Protein AF-A0A4Q6BR16-F1 (afdb_monomer)

Foldseek 3Di:
DDDDDDPPPPPPPPDPDDDDVPVVVPVVDDDDDDDDDDDPPDPPVPPPPPVQWEKEKEFDQEFEDADQWDFLLRGIDIDDDPVVRVVLRRQTLGTADDAPDKDKAFPVSSVVSCCVRPNPHHYDYDYDRIYIYHYDDDPDDPVVVVVVVCVVCVVPDPPDDDDDPDDDDPPPPPPPPVPDDDDD

Sequence (184 aa):
MKVWLLSLLVASSTGVLSAQPVDLLQQLYGKKATPTTPVKESEDDTVKSIVTEPIILTLRDRFEASRERLFLSDVAVCKGSQTICDELLGIDIGTAPKPMRYERLARQRVTQLVEKELPGQMIKFEGPDFCQVSAVSSPVNEEAVMKVVTEEFEDAPAGLRVIIQSIRVPTLQMLRHNNYSYKM

Nearest PDB structures (foldseek):
  3g74-assembly6_F  TM=8.836E-01  e=3.504E-05  Eubacterium ventriosum ATCC 27560
  3g74-assembly5_E  TM=8.868E-01  e=7.200E-05  Eubacterium ventriosum ATCC 27560
  3g74-assembly3_C  TM=8.555E-01  e=2.052E-04  Eubacterium ventriosum ATCC 27560
  3g74-assembly7_G  TM=8.099E-01  e=8.208E-05  Eubacterium ventriosum ATCC 27560
  3g74-assembly8_H  TM=8.257E-01  e=1.479E-04  Eubacterium ventriosum ATCC 27560

Structure (mmCIF, N/CA/C/O backbone):
data_AF-A0A4Q6BR16-F1
#
_entry.id   AF-A0A4Q6BR16-F1
#
loop_
_atom_site.group_PDB
_atom_site.id
_atom_site.type_symbol
_atom_site.label_atom_id
_atom_site.label_alt_id
_atom_site.label_comp_id
_atom_site.label_asym_id
_atom_site.label_entity_id
_atom_site.label_seq_id
_atom_site.pdbx_PDB_ins_code
_atom_site.Cartn_x
_atom_site.Cartn_y
_atom_site.Cartn_z
_atom_site.occupancy
_atom_site.B_iso_or_equiv
_atom_site.auth_seq_id
_atom_site.auth_comp_id
_atom_site.auth_asym_id
_atom_site.auth_atom_id
_atom_site.pdbx_PDB_model_num
ATOM 1 N N . MET A 1 1 ? -40.412 75.568 16.749 1.00 40.75 1 MET A N 1
ATOM 2 C CA . MET A 1 1 ? -41.170 75.110 15.561 1.00 40.75 1 MET A CA 1
ATOM 3 C C . MET A 1 1 ? -40.404 73.967 14.909 1.00 40.75 1 MET A C 1
ATOM 5 O O . MET A 1 1 ? -39.226 74.168 14.656 1.00 40.75 1 MET A O 1
ATOM 9 N N . LYS A 1 2 ? -41.092 72.837 14.648 1.00 41.44 2 LYS A N 1
ATOM 10 C CA . LYS A 1 2 ? -40.635 71.576 14.006 1.00 41.44 2 LYS A CA 1
ATOM 11 C C . LYS A 1 2 ? -39.585 70.803 14.831 1.00 41.44 2 LYS A C 1
ATOM 13 O O . LYS A 1 2 ? -38.449 71.236 14.881 1.00 41.44 2 LYS A O 1
ATOM 18 N N . VAL A 1 3 ? -39.801 69.717 15.580 1.00 45.19 3 VAL A N 1
ATOM 19 C CA . VAL A 1 3 ? -40.755 68.586 15.623 1.00 45.19 3 VAL A CA 1
ATOM 20 C C . VAL A 1 3 ? -41.025 67.923 14.269 1.00 45.19 3 VAL A C 1
ATOM 22 O O . VAL A 1 3 ? -41.472 68.587 13.341 1.00 45.19 3 VAL A O 1
ATOM 25 N N . TRP A 1 4 ? -40.827 66.600 14.253 1.00 44.50 4 TRP A N 1
ATOM 26 C CA . TRP A 1 4 ? -41.132 65.621 13.201 1.00 44.50 4 TRP A CA 1
ATOM 27 C C . TRP A 1 4 ? -40.133 65.534 12.049 1.00 44.50 4 TRP A C 1
ATOM 29 O O . TRP A 1 4 ? -40.220 66.325 11.120 1.00 44.50 4 TRP A O 1
ATOM 39 N N . LEU A 1 5 ? -39.239 64.528 12.108 1.00 47.06 5 LEU A N 1
ATOM 40 C CA . LEU A 1 5 ? -38.915 63.606 10.989 1.00 47.06 5 LEU A CA 1
ATOM 41 C C . LEU A 1 5 ? -37.700 62.681 11.224 1.00 47.06 5 LEU A C 1
ATOM 43 O O . LEU A 1 5 ? -37.092 62.222 10.266 1.00 47.06 5 LEU A O 1
ATOM 47 N N . LEU A 1 6 ? -37.338 62.347 12.468 1.00 45.00 6 LEU A N 1
ATOM 48 C CA . LEU A 1 6 ? -36.231 61.399 12.710 1.00 45.00 6 LEU A CA 1
ATOM 49 C C . LEU A 1 6 ? -36.540 60.273 13.704 1.00 45.00 6 LEU A C 1
ATOM 51 O O . LEU A 1 6 ? -35.642 59.568 14.143 1.00 45.00 6 LEU A O 1
ATOM 55 N N . SER A 1 7 ? -37.820 60.046 13.999 1.00 45.66 7 SER A N 1
ATOM 56 C CA . SER A 1 7 ? -38.297 58.947 14.851 1.00 45.66 7 SER A CA 1
ATOM 57 C C . SER A 1 7 ? -38.962 57.803 14.068 1.00 45.66 7 SER A C 1
ATOM 59 O O . SER A 1 7 ? -39.726 57.041 14.649 1.00 45.66 7 SER A O 1
ATOM 61 N N . LEU A 1 8 ? -38.699 57.667 12.760 1.00 45.91 8 LEU A N 1
ATOM 62 C CA . LEU A 1 8 ? -39.370 56.677 11.895 1.00 45.91 8 LEU A CA 1
ATOM 63 C C . LEU A 1 8 ? -38.418 55.713 11.161 1.00 45.91 8 LEU A C 1
ATOM 65 O O . LEU A 1 8 ? -38.811 55.088 10.186 1.00 45.91 8 LEU A O 1
ATOM 69 N N . LEU A 1 9 ? -37.174 55.571 11.630 1.00 45.31 9 LEU A N 1
ATOM 70 C CA . LEU A 1 9 ? -36.181 54.663 11.027 1.00 45.31 9 LEU A CA 1
ATOM 71 C C . LEU A 1 9 ? -35.490 53.721 12.031 1.00 45.31 9 LEU A C 1
ATOM 73 O O . LEU A 1 9 ? -34.512 53.069 11.689 1.00 45.31 9 LEU A O 1
ATOM 77 N N . VAL A 1 10 ? -36.027 53.605 13.253 1.00 47.97 10 VAL A N 1
ATOM 78 C CA . VAL A 1 10 ? -35.535 52.670 14.293 1.00 47.97 10 VAL A CA 1
ATOM 79 C C . VAL A 1 10 ? -36.653 51.731 14.793 1.00 47.97 10 VAL A C 1
ATOM 81 O O . VAL A 1 10 ? -36.532 51.092 15.826 1.00 47.97 10 VAL A O 1
ATOM 84 N N . ALA A 1 11 ? -37.756 51.601 14.047 1.00 46.97 11 ALA A N 1
ATOM 85 C CA . ALA A 1 11 ? -38.896 50.750 14.422 1.00 46.97 11 ALA A CA 1
ATOM 86 C C . ALA A 1 11 ? -39.348 49.793 13.301 1.00 46.97 11 ALA A C 1
ATOM 88 O O . ALA A 1 11 ? -40.534 49.506 13.167 1.00 46.97 11 ALA A O 1
ATOM 89 N N . SER A 1 12 ? -38.416 49.302 12.478 1.00 47.66 12 SER A N 1
ATOM 90 C CA . SER A 1 12 ? -38.702 48.274 11.458 1.00 47.66 12 SER A CA 1
ATOM 91 C C . SER A 1 12 ? -37.640 47.169 11.347 1.00 47.66 12 SER A C 1
ATOM 93 O O . SER A 1 12 ? -37.719 46.333 10.452 1.00 47.66 12 SER A O 1
ATOM 95 N N . SER A 1 13 ? -36.675 47.108 12.271 1.00 46.97 13 SER A N 1
ATOM 96 C CA . SER A 1 13 ? -35.584 46.118 12.275 1.00 46.97 13 SER A CA 1
ATOM 97 C C . SER A 1 13 ? -35.718 45.017 13.338 1.00 46.97 13 SER A C 1
ATOM 99 O O . SER A 1 13 ? -34.792 44.237 13.536 1.00 46.97 13 SER A O 1
ATOM 101 N N . THR A 1 14 ? -36.878 44.884 13.984 1.00 49.59 14 THR A N 1
ATOM 102 C CA . THR A 1 14 ? -37.189 43.751 14.871 1.00 49.59 14 THR A CA 1
ATOM 103 C C . THR A 1 14 ? -38.543 43.170 14.492 1.00 49.59 14 THR A C 1
ATOM 105 O O . THR A 1 14 ? -39.572 43.607 15.001 1.00 49.59 14 THR A O 1
ATOM 108 N N . GLY A 1 15 ? -38.558 42.216 13.556 1.00 45.69 15 GLY A N 1
ATOM 109 C CA . GLY A 1 15 ? -39.802 41.513 13.226 1.00 45.69 15 GLY A CA 1
ATOM 110 C C . GLY A 1 15 ? -39.857 40.678 11.948 1.00 45.69 15 GLY A C 1
ATOM 111 O O . GLY A 1 15 ? -40.953 40.271 11.586 1.00 45.69 15 GLY A O 1
ATOM 112 N N . VAL A 1 16 ? -38.748 40.404 11.249 1.00 44.25 16 VAL A N 1
ATOM 113 C CA . VAL A 1 16 ? -38.761 39.482 10.092 1.00 44.25 16 VAL A CA 1
ATOM 114 C C . VAL A 1 16 ? -37.528 38.580 10.128 1.00 44.25 16 VAL A C 1
ATOM 116 O O . VAL A 1 16 ? -36.615 38.683 9.318 1.00 44.25 16 VAL A O 1
ATOM 119 N N . LEU A 1 17 ? -37.482 37.715 11.138 1.00 46.09 17 LEU A N 1
ATOM 120 C CA . LEU A 1 17 ? -36.496 36.639 11.272 1.00 46.09 17 LEU A CA 1
ATOM 121 C C . LEU A 1 17 ? -37.200 35.390 11.823 1.00 46.09 17 LEU A C 1
ATOM 123 O O . LEU A 1 17 ? -36.782 34.802 12.808 1.00 46.09 17 LEU A O 1
ATOM 127 N N . SER A 1 18 ? -38.327 35.023 11.207 1.00 47.25 18 SER A N 1
ATOM 128 C CA . SER A 1 18 ? -38.970 33.712 11.373 1.00 47.25 18 SER A CA 1
ATOM 129 C C . SER A 1 18 ? -40.057 33.516 10.308 1.00 47.25 18 SER A C 1
ATOM 131 O O . SER A 1 18 ? -41.250 33.611 10.579 1.00 47.25 18 SER A O 1
ATOM 133 N N . ALA A 1 19 ? -39.653 33.268 9.067 1.00 41.34 19 ALA A N 1
ATOM 134 C CA . ALA A 1 19 ? -40.531 32.641 8.084 1.00 41.34 19 ALA A CA 1
ATOM 135 C C . ALA A 1 19 ? -39.696 31.589 7.357 1.00 41.34 19 ALA A C 1
ATOM 137 O O . ALA A 1 19 ? -39.019 31.865 6.369 1.00 41.34 19 ALA A O 1
ATOM 138 N N . GLN A 1 20 ? -39.656 30.391 7.939 1.00 48.59 20 GLN A N 1
ATOM 139 C CA . GLN A 1 20 ? -39.117 29.207 7.283 1.00 48.59 20 GLN A CA 1
ATOM 140 C C . GLN A 1 20 ? -39.948 28.941 6.010 1.00 48.59 20 GLN A C 1
ATOM 142 O O . GLN A 1 20 ? -41.168 29.102 6.046 1.00 48.59 20 GLN A O 1
ATOM 147 N N . PRO A 1 21 ? -39.350 28.496 4.891 1.00 48.59 21 PRO A N 1
ATOM 148 C CA . PRO A 1 21 ? -40.059 28.267 3.624 1.00 48.59 21 PRO A CA 1
ATOM 149 C C . PRO A 1 21 ? -41.013 27.051 3.644 1.00 48.59 21 PRO A C 1
ATOM 151 O O . PRO A 1 21 ? -41.407 26.552 2.593 1.00 48.59 21 PRO A O 1
ATOM 154 N N . VAL A 1 22 ? -41.384 26.551 4.824 1.00 51.16 22 VAL A N 1
ATOM 155 C CA . VAL A 1 22 ? -42.163 25.318 5.005 1.00 51.16 22 VAL A CA 1
ATOM 156 C C . VAL A 1 22 ? -43.678 25.585 4.980 1.00 51.16 22 VAL A C 1
ATOM 158 O O . VAL A 1 22 ? -44.451 24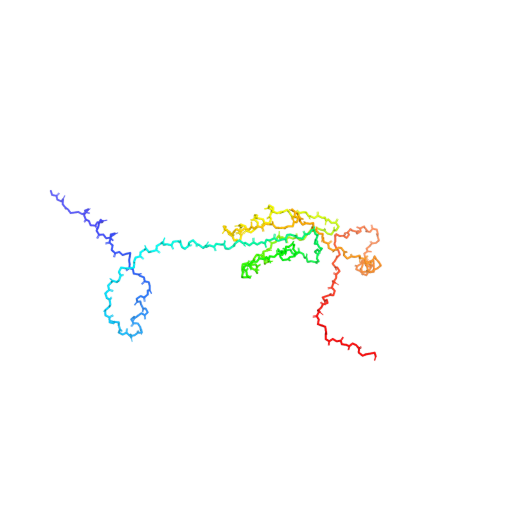.699 4.618 1.00 51.16 22 VAL A O 1
ATOM 161 N N . ASP A 1 23 ? -44.114 26.822 5.235 1.00 46.47 23 ASP A N 1
ATOM 162 C CA . ASP A 1 23 ? -45.544 27.150 5.378 1.00 46.47 23 ASP A CA 1
ATOM 163 C C . ASP A 1 23 ? -46.321 27.303 4.056 1.00 46.47 23 ASP A C 1
ATOM 165 O O . ASP A 1 23 ? -47.551 27.234 4.037 1.00 46.47 23 ASP A O 1
ATOM 169 N N . LEU A 1 24 ? -45.638 27.445 2.915 1.00 50.19 24 LEU A N 1
ATOM 170 C CA . LEU A 1 24 ? -46.303 27.533 1.604 1.00 50.19 24 LEU A CA 1
ATOM 171 C C . LEU A 1 24 ? -46.763 26.164 1.073 1.00 50.19 24 LEU A C 1
ATOM 173 O O . LEU A 1 24 ? -47.710 26.089 0.290 1.00 50.19 24 LEU A O 1
ATOM 177 N N . LEU A 1 25 ? -46.141 25.069 1.524 1.00 50.03 25 LEU A N 1
ATOM 178 C CA . LEU A 1 25 ? -46.533 23.710 1.131 1.00 50.03 25 LEU A CA 1
ATOM 179 C C . LEU A 1 25 ? -47.717 23.179 1.954 1.00 50.03 25 LEU A C 1
ATOM 181 O O . LEU A 1 25 ? -48.514 22.392 1.440 1.00 50.03 25 LEU A O 1
ATOM 185 N N . GLN A 1 26 ? -47.886 23.648 3.194 1.00 53.00 26 GLN A N 1
ATOM 186 C CA . GLN A 1 26 ? -48.980 23.230 4.078 1.00 53.00 26 GLN A CA 1
ATOM 187 C C . GLN A 1 26 ? -50.336 23.864 3.732 1.00 53.00 26 GLN A C 1
ATOM 189 O O . GLN A 1 26 ? -51.373 23.278 4.039 1.00 53.00 26 GLN A O 1
ATOM 194 N N . GLN A 1 27 ? -50.356 25.003 3.028 1.00 52.97 27 GLN A N 1
ATOM 195 C CA . GLN A 1 27 ? -51.600 25.588 2.509 1.00 52.97 27 GLN A CA 1
ATOM 196 C C . GLN A 1 27 ? -52.121 24.902 1.235 1.00 52.97 27 GLN A C 1
ATOM 198 O O . GLN A 1 27 ? -53.324 24.940 0.983 1.00 52.97 27 GLN A O 1
ATOM 203 N N . LEU A 1 28 ? -51.257 24.244 0.451 1.00 53.12 28 LEU A N 1
ATOM 204 C CA . LEU A 1 28 ? -51.660 23.528 -0.771 1.00 53.12 28 LEU A CA 1
ATOM 205 C C . LEU A 1 28 ? -52.193 22.115 -0.495 1.00 53.12 28 LEU A C 1
ATOM 207 O O . LEU A 1 28 ? -53.019 21.609 -1.253 1.00 53.12 28 LEU A O 1
ATOM 211 N N . TYR A 1 29 ? -51.771 21.489 0.604 1.00 53.56 29 TYR A N 1
ATOM 212 C CA . TYR A 1 29 ? -52.188 20.140 0.982 1.00 53.56 29 TYR A CA 1
ATOM 213 C C . TYR A 1 29 ? -52.962 20.173 2.295 1.00 53.56 29 TYR A C 1
ATOM 215 O O . TYR A 1 29 ? -52.442 19.865 3.365 1.00 53.56 29 TYR A O 1
ATOM 223 N N . GLY A 1 30 ? -54.237 20.552 2.197 1.00 52.97 30 GLY A N 1
ATOM 224 C CA . GLY A 1 30 ? -55.160 20.618 3.322 1.00 52.97 30 GLY A CA 1
ATOM 225 C C . GLY A 1 30 ? -55.208 19.320 4.129 1.00 52.97 30 GLY A C 1
ATOM 226 O O . GLY A 1 30 ? -55.873 18.357 3.751 1.00 52.97 30 GLY A O 1
ATOM 227 N N . LYS A 1 31 ? -54.557 19.318 5.292 1.00 45.12 31 LYS A N 1
ATOM 228 C CA . LYS A 1 31 ? -54.804 18.364 6.373 1.00 45.12 31 LYS A CA 1
ATOM 229 C C . L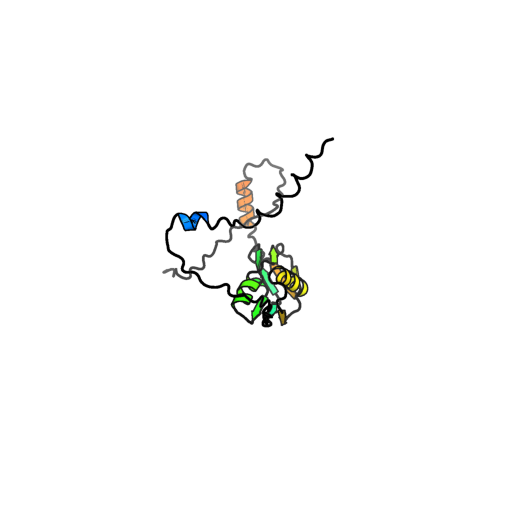YS A 1 31 ? -54.726 19.094 7.709 1.00 45.12 31 LYS A C 1
ATOM 231 O O . LYS A 1 31 ? -53.706 19.664 8.073 1.00 45.12 31 LYS A O 1
ATOM 236 N N . LYS A 1 32 ? -55.867 19.086 8.401 1.00 46.72 32 LYS A N 1
ATOM 237 C CA . LYS A 1 32 ? -56.117 19.687 9.715 1.00 46.72 32 LYS A CA 1
ATOM 238 C C . LYS A 1 32 ? -55.035 19.280 10.721 1.00 46.72 32 LYS A C 1
ATOM 240 O O . LYS A 1 32 ? -54.868 18.089 10.967 1.00 46.72 32 LYS A O 1
ATOM 245 N N . ALA A 1 33 ? -54.381 20.258 11.342 1.00 41.75 33 ALA A N 1
ATOM 246 C CA . ALA A 1 33 ? -53.561 20.049 12.529 1.00 41.75 33 ALA A CA 1
ATOM 247 C C . ALA A 1 33 ? -54.353 20.476 13.777 1.00 41.75 33 ALA A C 1
ATOM 249 O O . ALA A 1 33 ? -54.769 21.626 13.908 1.00 41.75 33 ALA A O 1
ATOM 250 N N . THR A 1 34 ? -54.604 19.522 14.670 1.00 42.50 34 THR A N 1
ATOM 251 C CA . THR A 1 34 ? -55.071 19.738 16.047 1.00 42.50 34 THR A CA 1
ATOM 252 C C . THR A 1 34 ? -53.961 20.375 16.895 1.00 42.50 34 THR A C 1
ATOM 254 O O . THR A 1 34 ? -52.788 20.062 16.680 1.00 4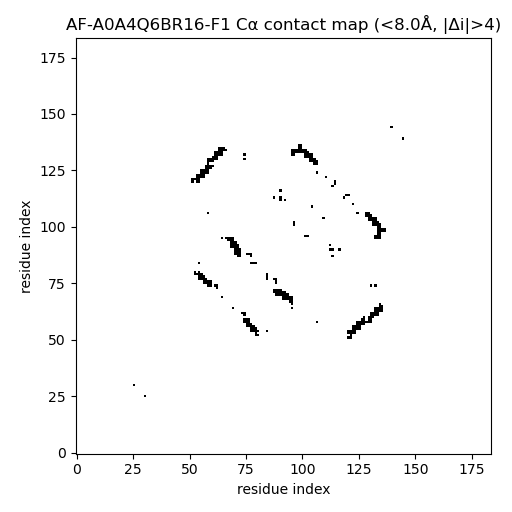2.50 34 THR A O 1
ATOM 257 N N . PRO A 1 35 ? -54.293 21.242 17.871 1.00 48.06 35 PRO A N 1
ATOM 258 C CA . PRO A 1 35 ? -53.301 21.977 18.641 1.00 48.06 35 PRO A CA 1
ATOM 259 C C . PRO A 1 35 ? -52.685 21.049 19.688 1.00 48.06 35 PRO A C 1
ATOM 261 O O . PRO A 1 35 ? -53.395 20.520 20.541 1.00 48.06 35 PRO A O 1
ATOM 264 N N . THR A 1 36 ? -51.368 20.856 19.635 1.00 44.25 36 THR A N 1
ATOM 265 C CA . THR A 1 36 ? -50.632 20.175 20.705 1.00 44.25 36 THR A CA 1
ATOM 266 C C . THR A 1 36 ? -49.642 21.168 21.300 1.00 44.25 36 THR A C 1
ATOM 268 O O . THR A 1 36 ? -48.896 21.832 20.588 1.00 44.25 36 THR A O 1
ATOM 271 N N . THR A 1 37 ? -49.747 21.318 22.614 1.00 49.03 37 THR A N 1
ATOM 272 C CA . THR A 1 37 ? -48.989 22.167 23.540 1.00 49.03 37 THR A CA 1
ATOM 273 C C . THR A 1 37 ? -47.468 22.165 23.333 1.00 49.03 37 THR A C 1
ATOM 275 O O . THR A 1 37 ? -46.922 21.153 22.895 1.00 49.03 37 THR A O 1
ATOM 278 N N . PRO A 1 38 ? -46.762 23.249 23.721 1.00 43.78 38 PRO A N 1
ATOM 279 C CA . PRO A 1 38 ? -45.315 23.343 23.579 1.00 43.78 38 PRO A CA 1
ATOM 280 C C . PRO A 1 38 ? -44.637 22.400 24.577 1.00 43.78 38 PRO A C 1
ATOM 282 O O . PRO A 1 38 ? -44.624 22.645 25.785 1.00 43.78 38 PRO A O 1
ATOM 285 N N . VAL A 1 39 ? -44.075 21.306 24.071 1.00 45.16 39 VAL A N 1
ATOM 286 C CA . VAL A 1 39 ? -43.105 20.506 24.814 1.00 45.16 39 VAL A CA 1
ATOM 287 C C . VAL A 1 39 ? -41.801 21.299 24.805 1.00 45.16 39 VAL A C 1
ATOM 289 O O . VAL A 1 39 ? -41.260 21.600 23.745 1.00 45.16 39 VAL A O 1
ATOM 292 N N . LYS A 1 40 ? -41.320 21.680 25.993 1.00 51.66 40 LYS A N 1
ATOM 293 C CA . LYS A 1 40 ? -39.912 22.025 26.199 1.00 51.66 40 LYS A CA 1
ATOM 294 C C . LYS A 1 40 ? -39.092 20.812 25.763 1.00 51.66 40 LYS A C 1
ATOM 296 O O . LYS A 1 40 ? -39.018 19.842 26.512 1.00 51.66 40 LYS A O 1
ATOM 301 N N . GLU A 1 41 ? -38.505 20.861 24.577 1.00 46.91 41 GLU A N 1
ATOM 302 C CA . GLU A 1 41 ? -37.373 20.001 24.261 1.00 46.91 41 GLU A CA 1
ATOM 303 C C . GLU A 1 41 ? -36.187 20.543 25.052 1.00 46.91 41 GLU A C 1
ATOM 305 O O . GLU A 1 41 ? -35.625 21.601 24.778 1.00 46.91 41 GLU A O 1
ATOM 310 N N . SER A 1 42 ? -35.923 19.847 26.149 1.00 45.03 42 SER A N 1
ATOM 311 C CA . SER A 1 42 ? -34.661 19.849 26.859 1.00 45.03 42 SER A CA 1
ATOM 312 C C . SER A 1 42 ? -33.513 19.699 25.863 1.00 45.03 42 SER A C 1
ATOM 314 O O . SER A 1 42 ? -33.435 18.685 25.170 1.00 45.03 42 SER A O 1
ATOM 316 N N . GLU A 1 43 ? -32.621 20.690 25.839 1.00 48.00 43 GLU A N 1
ATOM 317 C CA . GLU A 1 43 ? -31.214 20.511 25.486 1.00 48.00 43 GLU A CA 1
ATOM 318 C C . GLU A 1 43 ? -30.646 19.422 26.401 1.00 48.00 43 GLU A C 1
ATOM 320 O O . GLU A 1 43 ? -30.138 19.687 27.489 1.00 48.00 43 GLU A O 1
ATOM 325 N N . ASP A 1 44 ? -30.802 18.170 25.990 1.00 41.50 44 ASP A N 1
ATOM 326 C CA . ASP A 1 44 ? -29.989 17.073 26.483 1.00 41.50 44 ASP A CA 1
ATOM 327 C C . ASP A 1 44 ? -28.837 16.926 25.490 1.00 41.50 44 ASP A C 1
ATOM 329 O O . ASP A 1 44 ? -28.767 16.007 24.677 1.00 41.50 44 ASP A O 1
ATOM 333 N N . ASP A 1 45 ? -27.943 17.916 25.538 1.00 44.19 45 ASP A N 1
ATOM 334 C CA . ASP A 1 45 ? -26.631 17.915 24.892 1.00 44.19 45 ASP A CA 1
ATOM 335 C C . ASP A 1 45 ? -25.691 16.987 25.688 1.00 44.19 45 ASP A C 1
ATOM 337 O O . ASP A 1 45 ? -24.544 17.297 26.019 1.00 44.19 45 ASP A O 1
ATOM 341 N N . THR A 1 46 ? -26.199 15.806 26.051 1.00 46.78 46 THR A N 1
ATOM 342 C CA . THR A 1 46 ? -25.367 14.675 26.412 1.00 46.78 46 THR A CA 1
ATOM 343 C C . THR A 1 46 ? -24.723 14.217 25.118 1.00 46.78 46 THR A C 1
ATOM 345 O O . THR A 1 46 ? -25.214 13.330 24.419 1.00 46.78 46 THR A O 1
ATOM 348 N N . VAL A 1 47 ? -23.594 14.861 24.800 1.00 51.53 47 VAL A N 1
ATOM 349 C CA . VAL A 1 47 ? -22.537 14.317 23.953 1.00 51.53 47 VAL A CA 1
ATOM 350 C C . VAL A 1 47 ? -22.388 12.871 24.390 1.00 51.53 47 VAL A C 1
ATOM 352 O O . VAL A 1 47 ? -21.790 12.582 25.430 1.00 51.53 47 VAL A O 1
ATOM 355 N N . LYS A 1 48 ? -23.022 11.955 23.648 1.00 44.50 48 LYS A N 1
ATOM 356 C CA . LYS A 1 48 ? -22.780 10.532 23.801 1.00 44.50 48 LYS A CA 1
ATOM 357 C C . LYS A 1 48 ? -21.285 10.432 23.619 1.00 44.50 48 LYS A C 1
ATOM 359 O O . LYS A 1 48 ? -20.788 10.641 22.517 1.00 44.50 48 LYS A O 1
ATOM 364 N N . SER A 1 49 ? -20.579 10.204 24.720 1.00 45.16 49 SER A N 1
ATOM 365 C CA . SER A 1 49 ? -19.241 9.655 24.702 1.00 45.16 49 SER A CA 1
ATOM 366 C C . SER A 1 49 ? -19.380 8.397 23.863 1.00 45.16 49 SER A C 1
ATOM 368 O O . SER A 1 49 ? -19.888 7.377 24.333 1.00 45.16 49 SER A O 1
ATOM 370 N N . ILE A 1 50 ? -19.108 8.529 22.563 1.00 56.22 50 ILE A N 1
ATOM 371 C CA . ILE A 1 50 ? -19.007 7.405 21.658 1.00 56.22 50 ILE A CA 1
ATOM 372 C C . ILE A 1 50 ? -17.811 6.683 22.236 1.00 56.22 50 ILE A C 1
ATOM 374 O O . ILE A 1 50 ? -16.678 7.132 22.087 1.00 56.22 50 ILE A O 1
ATOM 378 N N . VAL A 1 51 ? -18.084 5.646 23.022 1.00 50.38 51 VAL A N 1
ATOM 379 C CA . VAL A 1 51 ? -17.061 4.742 23.514 1.00 50.38 51 VAL A CA 1
ATOM 380 C C . VAL A 1 51 ? -16.493 4.107 22.254 1.00 50.38 51 VAL A C 1
ATOM 382 O O . VAL A 1 51 ? -17.050 3.149 21.725 1.00 50.38 51 VAL A O 1
ATOM 385 N N . THR A 1 52 ? -15.454 4.727 21.701 1.00 65.75 52 THR A N 1
ATOM 386 C CA . THR A 1 52 ? -14.753 4.242 20.526 1.00 65.75 52 THR A CA 1
ATOM 387 C C . THR A 1 52 ? -14.029 2.991 20.967 1.00 65.75 52 THR A C 1
ATOM 389 O O . THR A 1 52 ? -13.028 3.032 21.688 1.00 65.75 52 THR A O 1
ATOM 392 N N . GLU A 1 53 ? -14.598 1.848 20.597 1.00 77.75 53 GLU A N 1
ATOM 393 C CA . GLU A 1 53 ? -13.971 0.561 20.838 1.00 77.75 53 GLU A CA 1
ATOM 394 C C . GLU A 1 53 ? -12.555 0.588 20.246 1.00 77.75 53 GLU A C 1
ATOM 396 O O . GLU A 1 53 ? -12.363 1.069 19.123 1.00 77.75 53 GLU A O 1
ATOM 401 N N . PRO A 1 54 ? -11.539 0.127 20.995 1.00 86.25 54 PRO A N 1
ATOM 402 C CA . PRO A 1 54 ? -10.172 0.163 20.516 1.00 86.25 54 PRO A CA 1
ATOM 403 C C . PRO A 1 54 ? -10.018 -0.805 19.345 1.00 86.25 54 PRO A C 1
ATOM 405 O O . PRO A 1 54 ? -10.276 -2.002 19.475 1.00 86.25 54 PRO A O 1
ATOM 408 N N . ILE A 1 55 ? -9.546 -0.288 18.216 1.00 92.31 55 ILE A N 1
ATOM 409 C CA . ILE A 1 55 ? -9.279 -1.084 17.019 1.00 92.31 55 ILE A CA 1
ATOM 410 C C . ILE A 1 55 ? -7.818 -1.486 17.017 1.00 92.31 55 ILE A C 1
ATOM 412 O O . ILE A 1 55 ? -6.937 -0.687 17.338 1.00 92.31 55 ILE A O 1
ATOM 416 N N . ILE A 1 56 ? -7.556 -2.732 16.643 1.00 95.06 56 ILE A N 1
ATOM 417 C CA . ILE A 1 56 ? -6.205 -3.262 16.544 1.00 95.06 56 ILE A CA 1
ATOM 418 C C . ILE A 1 56 ? -5.822 -3.319 15.067 1.00 95.06 56 ILE A C 1
ATOM 420 O O . ILE A 1 56 ? -6.440 -4.041 14.284 1.00 95.06 56 ILE A O 1
ATOM 424 N N . LEU A 1 57 ? -4.788 -2.5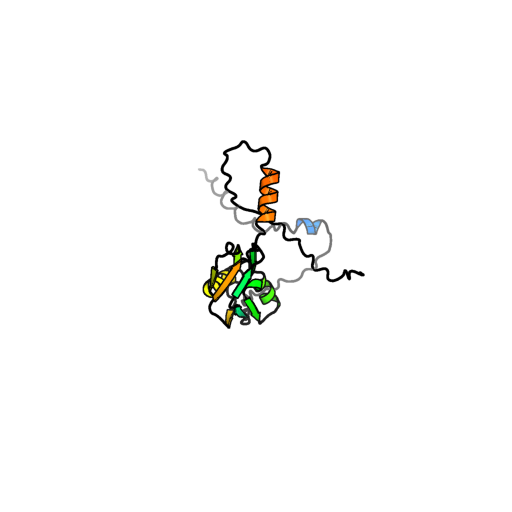68 14.689 1.00 95.69 57 LEU A N 1
ATOM 425 C CA . LEU A 1 57 ? -4.179 -2.620 13.363 1.00 95.69 57 LEU A CA 1
ATOM 426 C C . LEU A 1 57 ? -2.843 -3.361 13.435 1.00 95.69 57 LEU A C 1
ATOM 428 O O . LEU A 1 57 ? -1.922 -2.966 14.149 1.00 95.69 57 LEU A O 1
ATOM 432 N N . THR A 1 58 ? -2.718 -4.429 12.656 1.00 96.50 58 THR A N 1
ATOM 433 C CA . THR A 1 58 ? -1.474 -5.185 12.502 1.00 96.50 58 THR A CA 1
ATOM 434 C C . THR A 1 58 ? -0.857 -4.865 11.147 1.00 96.50 58 THR A C 1
ATOM 436 O O . THR A 1 58 ? -1.455 -5.160 10.112 1.00 96.50 58 THR A O 1
ATOM 439 N N . LEU A 1 59 ? 0.334 -4.263 11.132 1.00 95.75 59 LEU A N 1
ATOM 440 C CA . LEU A 1 59 ? 1.064 -4.020 9.883 1.00 95.75 59 LEU A CA 1
ATOM 441 C C . LEU A 1 59 ? 1.693 -5.318 9.367 1.00 95.75 59 LEU A C 1
ATOM 443 O O . LEU A 1 59 ? 2.085 -6.186 10.144 1.00 95.75 59 LEU A O 1
ATOM 447 N N . ARG A 1 60 ? 1.807 -5.452 8.047 1.00 95.06 60 ARG A N 1
ATOM 448 C CA . ARG A 1 60 ? 2.581 -6.526 7.413 1.00 95.06 60 ARG A CA 1
ATOM 449 C C . ARG A 1 60 ? 4.062 -6.155 7.403 1.00 95.06 60 ARG A C 1
ATOM 451 O O . ARG A 1 60 ? 4.399 -4.980 7.333 1.00 95.06 60 ARG A O 1
ATOM 458 N N . ASP A 1 61 ? 4.949 -7.146 7.408 1.00 93.31 61 ASP A N 1
ATOM 459 C CA . ASP A 1 61 ? 6.393 -6.891 7.284 1.00 93.31 61 ASP A CA 1
ATOM 460 C C . ASP A 1 61 ? 6.762 -6.415 5.873 1.00 93.31 61 ASP A C 1
ATOM 462 O O . ASP A 1 61 ? 7.566 -5.497 5.685 1.00 93.31 61 ASP A O 1
ATOM 466 N N . ARG A 1 62 ? 6.177 -7.066 4.861 1.00 93.62 62 ARG A N 1
ATOM 467 C CA . ARG A 1 62 ? 6.441 -6.817 3.442 1.00 93.62 62 ARG A CA 1
ATOM 468 C C . ARG A 1 62 ? 5.161 -6.913 2.627 1.00 93.62 62 ARG A C 1
ATOM 470 O O . ARG A 1 62 ? 4.327 -7.783 2.878 1.00 93.62 62 ARG A O 1
ATOM 477 N N . PHE A 1 63 ? 5.042 -6.049 1.627 1.00 92.62 63 PHE A N 1
ATOM 478 C CA . PHE A 1 63 ? 3.972 -6.090 0.644 1.00 92.62 63 PHE A CA 1
ATOM 479 C C . PHE A 1 63 ? 4.502 -5.794 -0.760 1.00 92.62 63 PHE A C 1
ATOM 481 O O . PHE A 1 63 ? 5.225 -4.820 -0.980 1.00 92.62 63 PHE A O 1
ATOM 488 N N . GLU A 1 64 ? 4.103 -6.629 -1.715 1.00 90.38 64 GLU A N 1
ATOM 489 C CA . GLU A 1 64 ? 4.419 -6.459 -3.128 1.00 90.38 64 GLU A CA 1
ATOM 490 C C . GLU A 1 64 ? 3.209 -5.888 -3.870 1.00 90.38 64 GLU A C 1
ATOM 492 O O . GLU A 1 64 ? 2.176 -6.536 -4.036 1.00 90.38 64 GLU A O 1
ATOM 497 N N . ALA A 1 65 ? 3.344 -4.643 -4.309 1.00 88.88 65 ALA A N 1
ATOM 498 C CA . ALA A 1 65 ? 2.317 -3.895 -5.000 1.00 88.88 65 ALA A CA 1
ATOM 499 C C . ALA A 1 65 ? 2.310 -4.218 -6.496 1.00 88.88 65 ALA A C 1
ATOM 501 O O . ALA A 1 65 ? 3.280 -3.962 -7.208 1.00 88.88 65 ALA A O 1
ATOM 502 N N . SER A 1 66 ? 1.186 -4.733 -6.987 1.00 83.94 66 SER A N 1
ATOM 503 C CA . SER A 1 66 ? 0.916 -4.899 -8.422 1.00 83.94 66 SER A CA 1
ATOM 504 C C . SER A 1 66 ? 0.092 -3.753 -9.018 1.00 83.94 66 SER A C 1
ATOM 506 O O . SER A 1 66 ? 0.023 -3.607 -10.236 1.00 83.94 66 SER A O 1
ATOM 508 N N . ARG A 1 67 ? -0.555 -2.952 -8.164 1.00 84.00 67 ARG A N 1
ATOM 509 C CA . ARG A 1 67 ? -1.441 -1.841 -8.534 1.00 84.00 67 ARG A CA 1
ATOM 510 C C . ARG A 1 67 ? -0.720 -0.504 -8.364 1.00 84.00 67 ARG A C 1
ATOM 512 O O . ARG A 1 67 ? 0.173 -0.382 -7.534 1.00 84.00 67 ARG A O 1
ATOM 519 N N . GLU A 1 68 ? -1.134 0.502 -9.134 1.00 85.62 68 GLU A N 1
ATOM 520 C CA . GLU A 1 68 ? -0.567 1.859 -9.057 1.00 85.62 68 GLU A CA 1
ATOM 521 C C . GLU A 1 68 ? -0.943 2.585 -7.759 1.00 85.62 68 GLU A C 1
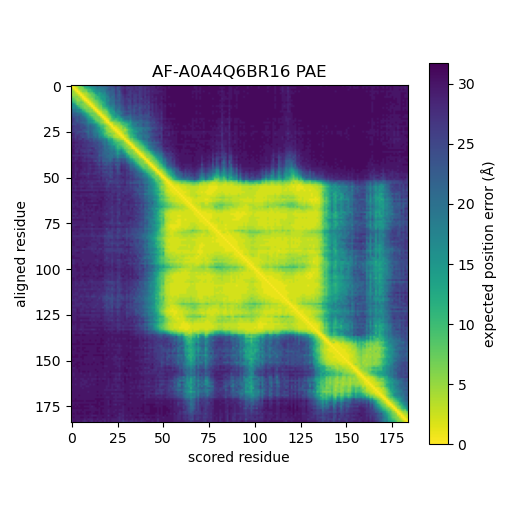ATOM 523 O O . GLU A 1 68 ? -0.165 3.390 -7.259 1.00 85.62 68 GLU A O 1
ATOM 528 N N . ARG A 1 69 ? -2.124 2.306 -7.201 1.00 91.06 69 ARG A N 1
ATOM 529 C CA . ARG A 1 69 ? -2.638 2.916 -5.967 1.00 91.06 69 ARG A CA 1
ATOM 530 C C . ARG A 1 69 ? -2.626 1.884 -4.847 1.00 91.06 69 ARG A C 1
ATOM 532 O O . ARG A 1 69 ? -2.925 0.715 -5.097 1.00 91.06 69 ARG A O 1
ATOM 539 N N . LEU A 1 70 ? -2.274 2.327 -3.646 1.00 93.06 70 LEU A N 1
ATOM 540 C CA . LEU A 1 70 ? -2.151 1.493 -2.456 1.00 93.06 70 LEU A CA 1
ATOM 541 C C . LEU A 1 70 ? -3.228 1.840 -1.443 1.00 93.06 70 LEU A C 1
ATOM 543 O O . LEU A 1 70 ? -3.415 3.010 -1.116 1.00 93.06 70 LEU A O 1
ATOM 547 N N . PHE A 1 71 ? -3.860 0.814 -0.888 1.00 95.06 71 PHE A N 1
ATOM 548 C CA . PHE A 1 71 ? -4.848 0.965 0.173 1.00 95.06 71 PHE A CA 1
ATOM 549 C C . PHE A 1 71 ? -4.341 0.375 1.488 1.00 95.06 71 PHE A C 1
ATOM 551 O O . PHE A 1 71 ? -3.433 -0.459 1.509 1.00 95.06 71 PHE A O 1
ATOM 558 N N . LEU A 1 72 ? -4.941 0.773 2.610 1.00 94.50 72 LEU A N 1
ATOM 559 C CA . LEU A 1 72 ? -4.578 0.245 3.928 1.00 94.50 72 LEU A CA 1
ATOM 560 C C . LEU A 1 72 ? -4.807 -1.269 4.043 1.00 94.50 72 LEU A C 1
ATOM 562 O O . LEU A 1 72 ? -4.012 -1.955 4.684 1.00 94.50 72 LEU A O 1
ATOM 566 N N . SER A 1 73 ? -5.796 -1.802 3.322 1.00 95.12 73 SER A N 1
ATOM 567 C CA . SER A 1 73 ? -6.019 -3.246 3.125 1.00 95.12 73 SER A CA 1
ATOM 568 C C . SER A 1 73 ? -4.823 -4.020 2.568 1.00 95.12 73 SER A C 1
ATOM 570 O O . SER A 1 73 ? -4.664 -5.209 2.860 1.00 95.12 73 SER A O 1
ATOM 572 N N . ASP A 1 74 ? -3.973 -3.375 1.771 1.00 93.38 74 ASP A N 1
ATOM 573 C CA . ASP A 1 74 ? -2.823 -4.027 1.155 1.00 93.38 74 ASP A CA 1
ATOM 574 C C . ASP A 1 74 ? -1.680 -4.233 2.173 1.00 93.38 74 ASP A C 1
ATOM 576 O O . ASP A 1 74 ? -0.994 -5.259 2.160 1.00 93.38 74 ASP A O 1
ATOM 580 N N . VAL A 1 75 ? -1.506 -3.288 3.103 1.00 94.62 75 VAL A N 1
ATOM 581 C CA . VAL A 1 75 ? -0.352 -3.218 4.023 1.00 94.62 75 VAL A CA 1
ATOM 582 C C . VAL A 1 75 ? -0.670 -3.598 5.468 1.00 94.62 75 VAL A C 1
ATOM 584 O O . VAL A 1 75 ? 0.253 -3.855 6.242 1.00 94.62 75 VAL A O 1
ATOM 587 N N . ALA A 1 76 ? -1.944 -3.633 5.855 1.00 95.38 76 ALA A N 1
ATOM 588 C CA . ALA A 1 76 ? -2.369 -3.874 7.228 1.00 95.38 76 ALA A CA 1
ATOM 589 C C . ALA A 1 76 ? -3.555 -4.842 7.308 1.00 95.38 76 ALA A C 1
ATOM 591 O O . ALA A 1 76 ? -4.255 -5.108 6.332 1.00 95.38 76 ALA A O 1
ATOM 592 N N . VAL A 1 77 ? -3.764 -5.390 8.501 1.00 95.25 77 VAL A N 1
ATOM 593 C CA . VAL A 1 77 ? -4.930 -6.192 8.871 1.00 95.25 77 VAL A CA 1
ATOM 594 C C . VAL A 1 77 ? -5.592 -5.521 10.066 1.00 95.25 77 VAL A C 1
ATOM 596 O O . VAL A 1 77 ? -4.909 -5.132 11.010 1.00 95.25 77 VAL A O 1
ATOM 599 N N . CYS A 1 78 ? -6.913 -5.383 10.021 1.00 94.88 78 CYS A N 1
ATOM 600 C CA . CYS A 1 78 ? -7.701 -4.772 11.085 1.00 94.88 78 CYS A CA 1
ATOM 601 C C . CYS A 1 78 ? -8.452 -5.841 11.886 1.00 94.88 78 CYS A C 1
ATOM 603 O O . CYS A 1 78 ? -8.977 -6.796 11.312 1.00 94.88 78 CYS A O 1
ATOM 605 N N . LYS A 1 79 ? -8.497 -5.682 13.211 1.00 94.31 79 LYS A N 1
ATOM 606 C CA . LYS A 1 79 ? -9.318 -6.473 14.136 1.00 94.31 79 LYS A CA 1
ATOM 607 C C . LYS A 1 79 ? -10.103 -5.531 15.047 1.00 94.31 79 LYS A C 1
ATOM 609 O O . LYS A 1 79 ? -9.530 -4.602 15.614 1.00 94.31 79 LYS A O 1
ATOM 614 N N . GLY A 1 80 ? -11.393 -5.801 15.224 1.00 90.00 80 GLY A N 1
ATOM 615 C CA . GLY A 1 80 ? -12.303 -4.978 16.021 1.00 90.00 80 GLY A CA 1
ATOM 616 C C . GLY A 1 80 ? -13.686 -4.931 15.381 1.00 90.00 80 GLY A C 1
ATOM 617 O O . GLY A 1 80 ? -14.121 -5.919 14.786 1.00 90.00 80 GLY A O 1
ATOM 618 N N . SER A 1 81 ? -14.352 -3.780 15.480 1.00 90.62 81 SER A N 1
ATOM 619 C CA . SER A 1 81 ? -15.623 -3.536 14.795 1.00 90.62 81 SER A CA 1
ATOM 620 C C . SER A 1 81 ? -15.462 -3.648 13.278 1.00 90.62 81 SER A C 1
ATOM 622 O O . SER A 1 81 ? -14.615 -2.982 12.680 1.00 90.62 81 SER A O 1
ATOM 624 N N . GLN A 1 82 ? -16.293 -4.484 12.653 1.00 90.19 82 GLN A N 1
ATOM 625 C CA . GLN A 1 82 ? -16.210 -4.763 11.221 1.00 90.19 82 GLN A CA 1
ATOM 626 C C . GLN A 1 82 ? -16.474 -3.514 10.373 1.00 90.19 82 GLN A C 1
ATOM 628 O O . GLN A 1 82 ? -15.738 -3.268 9.427 1.00 90.19 82 GLN A O 1
ATOM 633 N N . THR A 1 83 ? -17.448 -2.684 10.757 1.00 89.94 83 THR A N 1
ATOM 634 C CA . THR A 1 83 ? -17.800 -1.472 10.001 1.00 89.94 83 THR A CA 1
ATOM 635 C C . THR A 1 83 ? -16.638 -0.486 9.948 1.00 89.94 83 THR A C 1
ATOM 637 O O . THR A 1 83 ? -16.296 0.010 8.881 1.00 89.94 83 THR A O 1
ATOM 640 N N . ILE A 1 84 ? -15.976 -0.260 11.085 1.00 89.88 84 ILE A N 1
ATOM 641 C CA . ILE A 1 84 ? -14.847 0.672 11.159 1.00 89.88 84 ILE A CA 1
ATOM 642 C C . ILE A 1 84 ? -13.613 0.064 10.487 1.00 89.88 84 ILE A C 1
ATOM 644 O O . ILE A 1 84 ? -12.851 0.769 9.833 1.00 89.88 84 ILE A O 1
ATOM 648 N N . CYS A 1 85 ? -13.408 -1.251 10.605 1.00 92.56 85 CYS A N 1
ATOM 649 C CA . CYS A 1 85 ? -12.333 -1.923 9.886 1.00 92.56 85 CYS A CA 1
ATOM 650 C C . CYS A 1 85 ? -12.501 -1.826 8.365 1.00 92.56 85 CYS A C 1
ATOM 652 O O . CYS A 1 85 ? -11.512 -1.578 7.681 1.00 92.56 85 CYS A O 1
ATOM 654 N N . ASP A 1 86 ? -13.712 -1.983 7.834 1.00 92.19 86 ASP A N 1
ATOM 655 C CA . ASP A 1 86 ? -13.963 -1.867 6.395 1.00 92.19 86 ASP A CA 1
ATOM 656 C C . ASP A 1 86 ? -13.672 -0.441 5.892 1.00 92.19 86 ASP A C 1
ATOM 658 O O . ASP A 1 86 ? -13.021 -0.273 4.858 1.00 92.19 86 ASP A O 1
ATOM 662 N N . GLU A 1 87 ? -14.052 0.582 6.664 1.00 91.44 87 GLU A N 1
ATOM 663 C CA . GLU A 1 87 ? -13.712 1.983 6.379 1.00 91.44 87 GLU A CA 1
ATOM 664 C C . GLU A 1 87 ? -12.196 2.232 6.442 1.00 91.44 87 GLU A C 1
ATOM 666 O O . GLU A 1 87 ? -11.612 2.767 5.498 1.00 91.44 87 GLU A O 1
ATOM 671 N N . LEU A 1 88 ? -11.528 1.772 7.507 1.00 93.00 88 LEU A N 1
ATOM 672 C CA . LEU A 1 88 ? -10.078 1.910 7.689 1.00 93.00 88 LEU A CA 1
ATOM 673 C C . LEU A 1 88 ? -9.288 1.251 6.561 1.00 93.00 88 LEU A C 1
ATOM 675 O O . LEU A 1 88 ? -8.346 1.832 6.026 1.00 93.00 88 LEU A O 1
ATOM 679 N N . LEU A 1 89 ? -9.647 0.021 6.199 1.00 93.44 89 LEU A N 1
ATOM 680 C CA . LEU A 1 89 ? -8.955 -0.746 5.167 1.00 93.44 89 LEU A CA 1
ATOM 681 C C . LEU A 1 89 ? -9.182 -0.170 3.755 1.00 93.44 89 LEU A C 1
ATOM 683 O O . LEU A 1 89 ? -8.389 -0.454 2.848 1.00 93.44 89 LEU A O 1
ATOM 687 N N . GLY A 1 90 ? -10.215 0.663 3.587 1.00 93.00 90 GLY A N 1
ATOM 688 C CA . GLY A 1 90 ? -10.497 1.442 2.382 1.00 93.00 90 GLY A CA 1
ATOM 689 C C . GLY A 1 90 ? -9.672 2.725 2.232 1.00 93.00 90 GLY A C 1
ATOM 690 O O . GLY A 1 90 ? -9.698 3.324 1.157 1.00 93.00 90 GLY A O 1
ATOM 691 N N . ILE A 1 91 ? -8.914 3.138 3.256 1.00 93.81 91 ILE A N 1
ATOM 692 C CA . ILE A 1 91 ? -8.100 4.360 3.206 1.00 93.81 91 ILE A CA 1
ATOM 693 C C . ILE A 1 91 ? -7.002 4.233 2.145 1.00 93.81 91 ILE A C 1
ATOM 695 O O . ILE A 1 91 ? -6.237 3.265 2.114 1.00 93.81 91 ILE A O 1
ATOM 699 N N . ASP A 1 92 ? -6.901 5.253 1.298 1.00 94.12 92 ASP A N 1
ATOM 700 C CA . ASP A 1 92 ? -5.869 5.390 0.276 1.00 94.12 92 ASP A CA 1
ATOM 701 C C . ASP A 1 92 ? -4.570 5.962 0.868 1.00 94.12 92 ASP A C 1
ATOM 703 O O . ASP A 1 92 ? -4.541 7.040 1.462 1.00 94.12 92 ASP A O 1
ATOM 707 N N . ILE A 1 93 ? -3.472 5.229 0.691 1.00 93.12 93 ILE A N 1
ATOM 708 C CA . ILE A 1 93 ? -2.138 5.576 1.205 1.00 93.12 93 ILE A CA 1
ATOM 709 C C . ILE A 1 93 ? -1.353 6.413 0.185 1.00 93.12 93 ILE A C 1
ATOM 711 O O . ILE A 1 93 ? -0.384 7.098 0.542 1.00 93.12 93 ILE A O 1
ATOM 715 N N . GLY A 1 94 ? -1.756 6.365 -1.087 1.00 92.50 94 GLY A N 1
ATOM 716 C CA . GLY A 1 94 ? -1.105 7.047 -2.195 1.00 92.50 94 GLY A CA 1
ATOM 717 C C . GLY A 1 94 ? -0.693 6.106 -3.326 1.00 92.50 94 GLY A C 1
ATOM 718 O O . GLY A 1 94 ? -1.280 5.049 -3.557 1.00 92.50 94 GLY A O 1
ATOM 719 N N . THR A 1 95 ? 0.307 6.533 -4.092 1.00 91.44 95 THR A N 1
ATOM 720 C CA . THR A 1 95 ? 0.838 5.772 -5.228 1.00 91.44 95 THR A CA 1
ATOM 721 C C . THR A 1 95 ? 1.880 4.754 -4.784 1.00 91.44 95 THR A C 1
ATOM 723 O O . THR A 1 95 ? 2.684 5.035 -3.896 1.00 91.44 95 THR A O 1
ATOM 726 N N . ALA A 1 96 ? 1.914 3.605 -5.451 1.00 90.31 96 ALA A N 1
ATOM 727 C CA . ALA A 1 96 ? 2.946 2.601 -5.275 1.00 90.31 96 ALA A CA 1
ATOM 728 C C . ALA A 1 96 ? 4.340 3.156 -5.625 1.00 90.31 96 ALA A C 1
ATOM 730 O O . ALA A 1 96 ? 4.469 4.030 -6.493 1.00 90.31 96 ALA A O 1
ATOM 731 N N . PRO A 1 97 ? 5.403 2.653 -4.971 1.00 89.56 97 PRO A N 1
ATOM 732 C CA . PRO A 1 97 ? 6.762 3.051 -5.302 1.00 89.56 97 PRO A CA 1
ATOM 733 C C . PRO A 1 97 ? 7.099 2.673 -6.748 1.00 89.56 97 PRO A C 1
ATOM 735 O O . PRO A 1 97 ? 6.509 1.770 -7.337 1.00 89.56 97 PRO A O 1
ATOM 738 N N . LYS A 1 98 ? 8.092 3.346 -7.338 1.00 85.69 98 LYS A N 1
ATOM 739 C CA . LYS A 1 98 ? 8.575 2.963 -8.674 1.00 85.69 98 LYS A CA 1
ATOM 740 C C . LYS A 1 98 ? 9.133 1.525 -8.651 1.00 85.69 98 LYS A C 1
ATOM 742 O O . LYS A 1 98 ? 9.673 1.115 -7.621 1.00 85.69 98 LYS A O 1
ATOM 747 N N . PRO A 1 99 ? 9.073 0.783 -9.772 1.00 81.06 99 PRO A N 1
ATOM 748 C CA . PRO A 1 99 ? 9.666 -0.550 -9.874 1.00 81.06 99 PRO A CA 1
ATOM 749 C C . PRO A 1 99 ? 11.124 -0.574 -9.400 1.00 81.06 99 PRO A C 1
ATOM 751 O O . PRO A 1 99 ? 11.856 0.401 -9.590 1.00 81.06 99 PRO A O 1
ATOM 754 N N . MET A 1 100 ? 11.532 -1.677 -8.765 1.00 74.81 100 MET A N 1
ATOM 755 C CA . MET A 1 100 ? 12.853 -1.851 -8.135 1.00 74.81 100 MET A CA 1
ATOM 756 C C . MET A 1 100 ? 13.186 -0.858 -7.002 1.00 74.81 100 MET A C 1
ATOM 758 O O . MET A 1 100 ? 14.318 -0.840 -6.516 1.00 74.81 100 MET A O 1
ATOM 762 N N . ARG A 1 101 ? 12.227 -0.041 -6.545 1.00 82.19 101 ARG A N 1
ATOM 763 C CA . ARG A 1 101 ? 12.366 0.776 -5.333 1.00 82.19 101 ARG A CA 1
ATOM 764 C C . ARG A 1 101 ? 11.564 0.187 -4.182 1.00 82.19 101 ARG A C 1
ATOM 766 O O . ARG A 1 101 ? 10.527 -0.445 -4.378 1.00 82.19 101 ARG A O 1
ATOM 773 N N . TYR A 1 102 ? 12.053 0.462 -2.978 1.00 88.44 102 TYR A N 1
ATOM 774 C CA . TYR A 1 102 ? 11.398 0.110 -1.728 1.00 88.44 102 TYR A CA 1
ATOM 775 C C . TYR A 1 102 ? 10.983 1.380 -1.001 1.00 88.44 102 TYR A C 1
ATOM 777 O O . TYR A 1 102 ? 11.777 2.313 -0.871 1.00 88.44 102 TYR A O 1
ATOM 785 N N . GLU A 1 103 ? 9.761 1.389 -0.492 1.00 93.50 103 GLU A N 1
ATOM 786 C CA . GLU A 1 103 ? 9.266 2.417 0.413 1.00 93.50 103 GLU A CA 1
ATOM 787 C C . GLU A 1 103 ? 8.974 1.789 1.776 1.00 93.50 103 GLU A C 1
ATOM 789 O O . GLU A 1 103 ? 8.560 0.634 1.874 1.00 93.50 103 GLU A O 1
ATOM 794 N N . ARG A 1 104 ? 9.236 2.537 2.848 1.00 94.06 104 ARG A N 1
ATOM 795 C CA . ARG A 1 104 ? 8.942 2.109 4.216 1.00 94.06 104 ARG A CA 1
ATOM 796 C C . ARG A 1 104 ? 7.749 2.889 4.734 1.00 94.06 104 ARG A C 1
ATOM 798 O O . ARG A 1 104 ? 7.842 4.098 4.939 1.00 94.06 104 ARG A O 1
ATOM 805 N N . LEU A 1 105 ? 6.652 2.186 4.982 1.00 94.56 105 LEU A N 1
ATOM 806 C CA . LEU A 1 105 ? 5.465 2.750 5.601 1.00 94.56 105 LEU A CA 1
ATOM 807 C C . LEU A 1 105 ? 5.519 2.504 7.111 1.00 94.56 105 LEU A C 1
ATOM 809 O O . LEU A 1 105 ? 5.280 1.390 7.573 1.00 94.56 105 LEU A O 1
ATOM 813 N N . ALA A 1 106 ? 5.874 3.536 7.875 1.00 95.38 106 ALA A N 1
ATOM 814 C CA . ALA A 1 106 ? 5.944 3.472 9.334 1.00 95.38 106 ALA A CA 1
ATOM 815 C C . ALA A 1 106 ? 4.567 3.674 9.987 1.00 95.38 106 ALA A C 1
ATOM 817 O O . ALA A 1 106 ? 3.720 4.392 9.447 1.00 95.38 106 ALA A O 1
ATOM 818 N N . ARG A 1 107 ? 4.386 3.134 11.201 1.00 94.56 107 ARG A N 1
ATOM 819 C CA . ARG A 1 107 ? 3.170 3.314 12.023 1.00 94.56 107 ARG A CA 1
ATOM 820 C C . ARG A 1 107 ? 2.715 4.765 12.125 1.00 94.56 107 ARG A C 1
ATOM 822 O O . ARG A 1 107 ? 1.542 5.038 11.925 1.00 94.56 107 ARG A O 1
ATOM 829 N N . GLN A 1 108 ? 3.644 5.696 12.345 1.00 94.12 108 GLN A N 1
ATOM 830 C CA . GLN A 1 108 ? 3.335 7.126 12.479 1.00 94.12 108 GLN A CA 1
ATOM 831 C C . GLN A 1 108 ? 2.589 7.691 11.265 1.00 94.12 108 GLN A C 1
ATOM 833 O O . GLN A 1 108 ? 1.629 8.438 11.427 1.00 94.12 108 GLN A O 1
ATOM 838 N N . ARG A 1 109 ? 2.995 7.309 10.048 1.00 94.06 109 ARG A N 1
ATOM 839 C CA . ARG A 1 109 ? 2.319 7.751 8.823 1.00 94.06 109 ARG A CA 1
ATOM 840 C C . ARG A 1 109 ? 0.926 7.140 8.710 1.00 94.06 109 ARG A C 1
ATOM 842 O O . ARG A 1 109 ? 0.004 7.829 8.298 1.00 94.06 109 ARG A O 1
ATOM 849 N N . VAL A 1 110 ? 0.762 5.879 9.108 1.00 93.88 110 VAL A N 1
ATOM 850 C CA . VAL A 1 110 ? -0.559 5.235 9.157 1.00 93.88 110 VAL A CA 1
ATOM 851 C C . VAL A 1 110 ? -1.462 5.939 10.167 1.00 93.88 110 VAL A C 1
ATOM 853 O O . VAL A 1 110 ? -2.591 6.262 9.829 1.00 93.88 110 VAL A O 1
ATOM 856 N N . THR A 1 111 ? -0.963 6.262 11.361 1.00 93.81 111 THR A N 1
ATOM 857 C CA . THR A 1 111 ? -1.720 7.024 12.364 1.00 93.81 111 THR A CA 1
ATOM 858 C C . THR A 1 111 ? -2.173 8.377 11.822 1.00 93.81 111 THR A C 1
ATOM 860 O O . THR A 1 111 ? -3.328 8.731 11.996 1.00 93.81 111 THR A O 1
ATOM 863 N N . GLN A 1 112 ? -1.306 9.106 11.112 1.00 94.12 112 GLN A N 1
ATOM 864 C CA . GLN A 1 112 ? -1.669 10.386 10.489 1.00 94.12 112 GLN A CA 1
ATOM 865 C C . GLN A 1 112 ? -2.764 10.240 9.426 1.00 94.12 112 GLN A C 1
ATOM 867 O O . GLN A 1 112 ? -3.641 11.094 9.333 1.00 94.12 112 GLN A O 1
ATOM 872 N N . LEU A 1 113 ? -2.709 9.176 8.619 1.00 93.06 113 LEU A N 1
ATOM 873 C CA . LEU A 1 113 ? -3.735 8.898 7.613 1.00 93.06 113 LEU A CA 1
ATOM 874 C C . LEU A 1 113 ? -5.072 8.551 8.265 1.00 93.06 113 LEU A C 1
ATOM 876 O O . LEU A 1 113 ? -6.102 9.053 7.831 1.00 93.06 113 LEU A O 1
ATOM 880 N N . VAL A 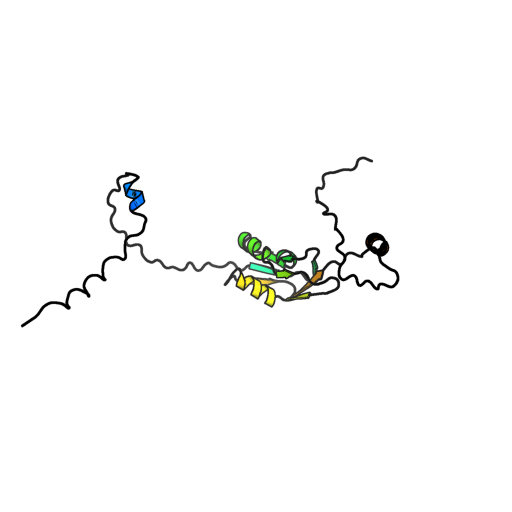1 114 ? -5.054 7.737 9.321 1.00 92.31 114 VAL A N 1
ATOM 881 C CA . VAL A 1 114 ? -6.284 7.377 10.026 1.00 92.31 114 VAL A CA 1
ATOM 882 C C . VAL A 1 114 ? -6.872 8.573 10.761 1.00 92.31 114 VAL A C 1
ATOM 884 O O . VAL A 1 114 ? -8.062 8.804 10.630 1.00 92.31 114 VAL A O 1
ATOM 887 N N . GLU A 1 115 ? -6.068 9.378 11.456 1.00 92.19 115 GLU A N 1
ATOM 888 C CA . GLU A 1 115 ? -6.561 10.567 12.168 1.00 92.19 115 GLU A CA 1
ATOM 889 C C . GLU A 1 115 ? -7.234 11.574 11.221 1.00 92.19 115 GLU A C 1
ATOM 891 O O . GLU A 1 115 ? -8.145 12.299 11.611 1.00 92.19 115 GLU A O 1
ATOM 896 N N . LYS A 1 116 ? -6.798 11.614 9.957 1.00 92.38 116 LYS A N 1
ATOM 897 C CA . LYS A 1 116 ? -7.387 12.477 8.933 1.00 92.38 116 LYS A CA 1
ATOM 898 C C . LYS A 1 116 ? -8.786 12.017 8.504 1.00 92.38 116 LYS A C 1
ATOM 900 O O . LYS A 1 116 ? -9.636 12.866 8.256 1.00 92.38 116 LYS A O 1
ATOM 905 N N . GLU A 1 117 ? -9.000 10.710 8.374 1.00 89.19 117 GLU A N 1
ATOM 906 C CA . GLU A 1 117 ? -10.264 10.136 7.885 1.00 89.19 117 GLU A CA 1
ATOM 907 C C . GLU A 1 117 ? -11.241 9.823 9.034 1.00 89.19 117 GLU A C 1
ATOM 909 O O . GLU A 1 117 ? -12.446 10.016 8.904 1.00 89.19 117 GLU A O 1
ATOM 914 N N . LEU A 1 118 ? -10.721 9.378 10.180 1.00 89.00 118 LEU A N 1
ATOM 915 C CA . LEU A 1 118 ? -11.458 8.959 11.374 1.00 89.00 118 LEU A CA 1
ATOM 916 C C . LEU A 1 118 ? -10.840 9.616 12.625 1.00 89.00 118 LEU A C 1
ATOM 918 O O . LEU A 1 118 ? -10.110 8.960 13.379 1.00 89.00 118 LEU A O 1
ATOM 922 N N . PRO A 1 119 ? -11.103 10.916 12.855 1.00 87.94 119 PRO A N 1
ATOM 923 C CA . PRO A 1 119 ? -10.522 11.651 13.973 1.00 87.94 119 PRO A CA 1
ATOM 924 C C . PRO A 1 119 ? -10.990 11.091 15.321 1.00 87.94 119 PRO A C 1
ATOM 926 O O . PRO A 1 119 ? -12.168 10.782 15.510 1.00 87.94 119 PRO A O 1
ATOM 929 N N . GLY A 1 120 ? -10.069 10.980 16.281 1.00 84.75 120 GLY A N 1
ATOM 930 C CA . GLY A 1 120 ? -10.375 10.508 17.638 1.00 84.75 120 GLY A CA 1
ATOM 931 C C . GLY A 1 120 ? -10.615 8.996 17.783 1.00 84.75 120 GLY A C 1
ATOM 932 O O . GLY A 1 120 ? -10.965 8.536 18.876 1.00 84.75 120 GLY A O 1
ATOM 933 N N . GLN A 1 121 ? -10.410 8.200 16.729 1.00 87.69 121 GLN A N 1
ATOM 934 C CA . GLN A 1 121 ? -10.478 6.743 16.823 1.00 87.69 121 GLN A CA 1
ATOM 935 C C . GLN A 1 121 ? -9.257 6.192 17.575 1.00 87.69 121 GLN A C 1
ATOM 937 O O . GLN A 1 121 ? -8.107 6.407 17.192 1.00 87.69 121 GLN A O 1
ATOM 942 N N . MET A 1 122 ? -9.488 5.411 18.634 1.00 88.94 122 MET A N 1
ATOM 943 C CA . MET A 1 122 ? -8.396 4.750 19.352 1.00 88.94 122 MET A CA 1
ATOM 944 C C . MET A 1 122 ? -7.867 3.550 18.559 1.00 88.94 122 MET A C 1
ATOM 946 O O . MET A 1 122 ? -8.571 2.554 18.369 1.00 88.94 122 MET A O 1
ATOM 950 N N . ILE A 1 123 ? -6.602 3.636 18.142 1.00 91.38 123 ILE A N 1
ATOM 951 C CA . ILE A 1 123 ? -5.890 2.589 17.402 1.00 91.38 123 ILE A CA 1
ATOM 952 C C . ILE A 1 123 ? -4.772 2.021 18.268 1.00 91.38 123 ILE A C 1
ATOM 954 O O . ILE A 1 123 ? -3.908 2.748 18.762 1.00 91.38 123 ILE A O 1
ATOM 958 N N . LYS A 1 124 ? -4.740 0.699 18.393 1.00 94.06 124 LYS A N 1
ATOM 959 C CA . LYS A 1 124 ? -3.607 -0.050 18.934 1.00 94.06 124 LYS A CA 1
ATOM 960 C C . LYS A 1 124 ? -2.879 -0.732 17.787 1.00 94.06 124 LYS A C 1
ATOM 962 O O . LYS A 1 124 ? -3.504 -1.368 16.946 1.00 94.06 124 LYS A O 1
ATOM 967 N N . PHE A 1 125 ? -1.558 -0.607 17.757 1.00 93.88 125 PHE A N 1
ATOM 968 C CA . PHE A 1 125 ? -0.743 -1.286 16.757 1.00 93.88 125 PHE A CA 1
ATOM 969 C C . PHE A 1 125 ? -0.164 -2.580 17.316 1.00 93.88 125 PHE A C 1
ATOM 971 O O . PHE A 1 125 ? 0.424 -2.588 18.396 1.00 93.88 125 PHE A O 1
ATOM 978 N N . GLU A 1 126 ? -0.282 -3.652 16.542 1.00 94.50 126 GLU A N 1
ATOM 979 C CA . GLU A 1 126 ? 0.383 -4.930 16.794 1.00 94.50 126 GLU A CA 1
ATOM 980 C C . GLU A 1 126 ? 1.350 -5.267 15.646 1.00 94.50 126 GLU A C 1
ATOM 982 O O . GLU A 1 126 ? 1.222 -4.765 14.527 1.00 94.50 126 GLU A O 1
ATOM 987 N N . GLY A 1 127 ? 2.348 -6.112 15.917 1.00 91.00 127 GLY A N 1
ATOM 988 C CA . GLY A 1 127 ? 3.302 -6.590 14.908 1.00 91.00 127 GLY A CA 1
ATOM 989 C C . GLY A 1 127 ? 4.497 -5.649 14.666 1.00 91.00 127 GLY A C 1
ATOM 990 O O . GLY A 1 127 ? 5.008 -5.076 15.633 1.00 91.00 127 GLY A O 1
ATOM 991 N N . PRO A 1 128 ? 4.974 -5.496 13.417 1.00 93.31 128 PRO A N 1
ATOM 992 C CA . PRO A 1 128 ? 6.145 -4.689 13.073 1.00 93.31 128 PRO A CA 1
ATOM 993 C C . PRO A 1 128 ? 5.875 -3.177 13.097 1.00 93.31 128 PRO A C 1
ATOM 995 O O . PRO A 1 128 ? 4.743 -2.713 12.924 1.00 93.31 128 PRO A O 1
ATOM 998 N N . ASP A 1 129 ? 6.942 -2.393 13.280 1.00 93.06 129 ASP A N 1
ATOM 999 C CA . ASP A 1 129 ? 6.897 -0.921 13.290 1.00 93.06 129 ASP A CA 1
ATOM 1000 C C . ASP A 1 129 ? 6.769 -0.292 11.897 1.00 93.06 129 ASP A C 1
ATOM 1002 O O . ASP A 1 129 ? 6.378 0.873 11.759 1.00 93.06 129 ASP A O 1
ATOM 1006 N N . PHE A 1 130 ? 7.098 -1.055 10.856 1.00 94.25 130 PHE A N 1
ATOM 1007 C CA . PHE A 1 130 ? 7.020 -0.614 9.473 1.00 94.25 130 PHE A CA 1
ATOM 1008 C C . PHE A 1 130 ? 6.650 -1.764 8.536 1.00 94.25 130 PHE A C 1
ATOM 1010 O O . PHE A 1 130 ? 7.045 -2.904 8.758 1.00 94.25 130 PHE A O 1
ATOM 1017 N N . CYS A 1 131 ? 5.961 -1.423 7.449 1.00 94.75 131 CYS A N 1
ATOM 1018 C CA . CYS A 1 131 ? 5.753 -2.293 6.297 1.00 94.75 131 CYS A CA 1
ATOM 1019 C C . CYS A 1 131 ? 6.679 -1.849 5.163 1.00 94.75 131 CYS A C 1
ATOM 1021 O O . CYS A 1 131 ? 6.690 -0.674 4.785 1.00 94.75 131 CYS A O 1
ATOM 1023 N N . GLN A 1 132 ? 7.459 -2.772 4.603 1.00 94.75 132 GLN A N 1
ATOM 1024 C CA . GLN A 1 132 ? 8.238 -2.513 3.395 1.00 94.75 132 GLN A CA 1
ATOM 1025 C C . GLN A 1 132 ? 7.373 -2.778 2.161 1.00 94.75 132 GLN A C 1
ATOM 1027 O O . GLN A 1 132 ? 6.921 -3.900 1.946 1.00 94.75 132 GLN A O 1
ATOM 1032 N N . VAL A 1 133 ? 7.160 -1.751 1.345 1.00 92.94 133 VAL A N 1
ATOM 1033 C CA . VAL A 1 133 ? 6.383 -1.839 0.109 1.00 92.94 133 VAL A CA 1
ATOM 1034 C C . VAL A 1 133 ? 7.325 -1.811 -1.090 1.00 92.94 133 VAL A C 1
ATOM 1036 O O . VAL A 1 133 ? 8.179 -0.929 -1.192 1.00 92.94 133 VAL A O 1
ATOM 1039 N N . SER A 1 134 ? 7.165 -2.761 -2.005 1.00 90.19 134 SER A N 1
ATOM 1040 C CA . SER A 1 134 ? 7.871 -2.809 -3.292 1.00 90.19 134 SER A CA 1
ATOM 1041 C C . SER A 1 134 ? 6.885 -2.969 -4.431 1.00 90.19 134 SER A C 1
ATOM 1043 O O . SER A 1 134 ? 5.940 -3.737 -4.310 1.00 90.19 134 SER A O 1
ATOM 1045 N N . ALA A 1 135 ? 7.110 -2.292 -5.553 1.00 85.81 135 ALA A N 1
ATOM 1046 C CA . ALA A 1 135 ? 6.322 -2.536 -6.755 1.00 85.81 135 ALA A CA 1
ATOM 1047 C C . ALA A 1 135 ? 6.871 -3.738 -7.526 1.00 85.81 135 ALA A C 1
ATOM 1049 O O . ALA A 1 135 ? 8.081 -3.834 -7.758 1.00 85.81 135 ALA A O 1
ATOM 1050 N N . VAL A 1 136 ? 5.972 -4.629 -7.941 1.00 75.81 136 VAL A N 1
ATOM 1051 C CA . VAL A 1 136 ? 6.301 -5.786 -8.775 1.00 75.81 136 VAL A CA 1
ATOM 1052 C C . VAL A 1 136 ? 6.786 -5.277 -10.131 1.00 75.81 136 VAL A C 1
ATOM 1054 O O . VAL A 1 136 ? 6.021 -4.715 -10.913 1.00 75.81 136 VAL A O 1
ATOM 1057 N N . SER A 1 137 ? 8.068 -5.475 -10.429 1.00 64.62 137 SER A N 1
ATOM 1058 C CA . SER A 1 137 ? 8.584 -5.336 -11.789 1.00 64.62 137 SER A CA 1
ATOM 1059 C C . SER A 1 137 ? 8.316 -6.638 -12.536 1.00 64.62 137 SER A C 1
ATOM 1061 O O . SER A 1 137 ? 8.854 -7.677 -12.154 1.00 64.62 137 SER A O 1
ATOM 1063 N N . SER A 1 138 ? 7.512 -6.603 -13.599 1.00 58.94 138 SER A N 1
ATOM 1064 C CA . SER A 1 138 ? 7.470 -7.743 -14.517 1.00 58.94 138 SER A CA 1
ATOM 1065 C C . SER A 1 138 ? 8.802 -7.811 -15.268 1.00 58.94 138 SER A C 1
ATOM 1067 O O . SER A 1 138 ? 9.228 -6.776 -15.791 1.00 58.94 138 SER A O 1
ATOM 1069 N N . PRO A 1 139 ? 9.474 -8.975 -15.323 1.00 55.03 139 PRO A N 1
ATOM 1070 C CA . PRO A 1 139 ? 10.618 -9.145 -16.203 1.00 55.03 139 PRO A CA 1
ATOM 1071 C C . PRO A 1 139 ? 10.130 -8.907 -17.630 1.00 55.03 139 PRO A C 1
ATOM 1073 O O . PRO A 1 139 ? 9.215 -9.575 -18.115 1.00 55.03 139 PRO A O 1
ATOM 1076 N N . VAL A 1 140 ? 10.678 -7.884 -18.271 1.00 59.81 140 VAL A N 1
ATOM 1077 C CA . VAL A 1 140 ? 10.304 -7.538 -19.635 1.00 59.81 140 VAL A CA 1
ATOM 1078 C C . VAL A 1 140 ? 11.106 -8.443 -20.563 1.00 59.81 140 VAL A C 1
ATOM 1080 O O . VAL A 1 140 ? 12.328 -8.489 -20.459 1.00 59.81 140 VAL A O 1
ATOM 1083 N N . ASN A 1 141 ? 10.430 -9.184 -21.444 1.00 66.44 141 ASN A N 1
ATOM 1084 C CA . ASN A 1 141 ? 11.122 -9.943 -22.481 1.00 66.44 141 ASN A CA 1
ATOM 1085 C C . ASN A 1 141 ? 11.733 -8.947 -23.480 1.00 66.44 141 ASN A C 1
ATOM 1087 O O . ASN A 1 141 ? 11.003 -8.291 -24.226 1.00 66.44 141 ASN A O 1
ATOM 1091 N N . GLU A 1 142 ? 13.060 -8.817 -23.458 1.00 67.25 142 GLU A N 1
ATOM 1092 C CA . GLU A 1 142 ? 13.815 -7.884 -24.300 1.00 67.25 142 GLU A CA 1
ATOM 1093 C C . GLU A 1 142 ? 13.526 -8.099 -25.788 1.00 67.25 142 GLU A C 1
ATOM 1095 O O . GLU A 1 142 ? 13.346 -7.129 -26.521 1.00 67.25 142 GLU A O 1
ATOM 1100 N N . GLU A 1 143 ? 13.375 -9.352 -26.226 1.00 73.31 143 GLU A N 1
ATOM 1101 C CA . GLU A 1 143 ? 13.066 -9.687 -27.620 1.00 73.31 143 GLU A CA 1
ATOM 1102 C C . GLU A 1 143 ? 11.703 -9.132 -28.046 1.00 73.31 143 GLU A C 1
ATOM 1104 O O . GLU A 1 143 ? 11.556 -8.578 -29.136 1.00 73.31 143 GLU A O 1
ATOM 1109 N N . ALA A 1 144 ? 10.704 -9.225 -27.164 1.00 71.12 144 ALA A N 1
ATOM 1110 C CA . ALA A 1 144 ? 9.363 -8.717 -27.434 1.00 71.12 144 ALA A CA 1
ATOM 1111 C C . ALA A 1 144 ? 9.342 -7.183 -27.515 1.00 71.12 144 ALA A C 1
ATOM 1113 O O . ALA A 1 144 ? 8.654 -6.622 -28.365 1.00 71.12 144 ALA A O 1
ATOM 1114 N N . VAL A 1 145 ? 10.122 -6.502 -26.669 1.00 71.94 145 VAL A N 1
ATOM 1115 C CA . VAL A 1 145 ? 10.270 -5.039 -26.724 1.00 71.94 145 VAL A CA 1
ATOM 1116 C C . VAL A 1 145 ? 10.971 -4.616 -27.999 1.00 71.94 145 VAL A C 1
ATOM 1118 O O . VAL A 1 145 ? 10.486 -3.724 -28.688 1.00 71.94 145 VAL A O 1
ATOM 1121 N N . MET A 1 146 ? 12.094 -5.256 -28.323 1.00 77.38 146 MET A N 1
ATOM 1122 C CA . MET A 1 146 ? 12.863 -4.919 -29.515 1.00 77.38 146 MET A CA 1
ATOM 1123 C C . MET A 1 146 ? 12.043 -5.132 -30.781 1.00 77.38 146 MET A C 1
ATOM 1125 O O . MET A 1 146 ? 12.147 -4.320 -31.695 1.00 77.38 146 MET A O 1
ATOM 1129 N N . LYS A 1 147 ? 11.174 -6.146 -30.821 1.00 80.06 147 LYS A N 1
ATOM 1130 C CA . LYS A 1 147 ? 10.256 -6.348 -31.944 1.00 80.06 147 LYS A CA 1
ATOM 1131 C C . LYS A 1 147 ? 9.298 -5.166 -32.129 1.00 80.06 147 LYS A C 1
ATOM 1133 O O . LYS 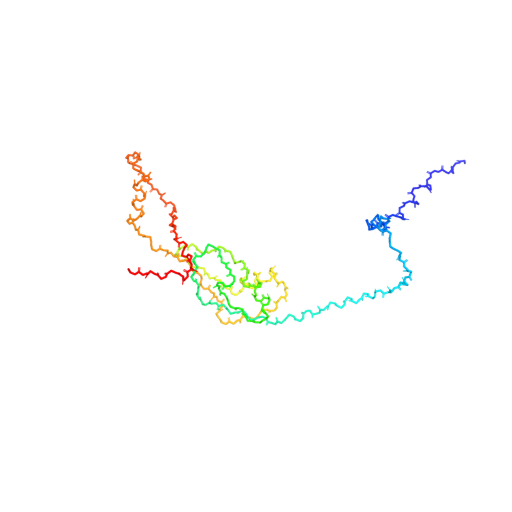A 1 147 ? 9.250 -4.613 -33.218 1.00 80.06 147 LYS A O 1
ATOM 1138 N N . VAL A 1 148 ? 8.622 -4.728 -31.064 1.00 76.12 148 VAL A N 1
ATOM 1139 C CA . VAL A 1 148 ? 7.705 -3.570 -31.114 1.00 76.12 148 VAL A CA 1
ATOM 1140 C C . VAL A 1 148 ? 8.445 -2.287 -31.495 1.00 76.12 148 VAL A C 1
ATOM 1142 O O . VAL A 1 148 ? 7.961 -1.507 -32.304 1.00 76.12 148 VAL A O 1
ATOM 1145 N N . VAL A 1 149 ? 9.643 -2.071 -30.945 1.00 79.62 149 VAL A N 1
ATOM 1146 C CA . VAL A 1 149 ? 10.480 -0.916 -31.303 1.00 79.62 149 VAL A CA 1
ATOM 1147 C C . VAL A 1 149 ? 10.908 -0.981 -32.769 1.00 79.62 149 VAL A C 1
ATOM 1149 O O . VAL A 1 149 ? 10.936 0.043 -33.435 1.00 79.62 149 VAL A O 1
ATOM 1152 N N . THR A 1 150 ? 11.233 -2.161 -33.290 1.00 79.94 150 THR A N 1
ATOM 1153 C CA . THR A 1 150 ? 11.620 -2.299 -34.700 1.00 79.94 150 THR A CA 1
ATOM 1154 C C . THR A 1 150 ? 10.438 -2.019 -35.625 1.00 79.94 150 THR A C 1
ATOM 1156 O O . THR A 1 150 ? 10.613 -1.297 -36.595 1.00 79.94 150 THR A O 1
ATOM 1159 N N . GLU A 1 151 ? 9.245 -2.524 -35.297 1.00 81.94 151 GLU A N 1
ATOM 1160 C CA . GLU A 1 151 ? 8.016 -2.293 -36.073 1.00 81.94 151 GLU A CA 1
ATOM 1161 C C . GLU A 1 151 ? 7.596 -0.810 -36.076 1.00 81.94 151 GLU A C 1
ATOM 1163 O O . GLU A 1 151 ? 7.262 -0.264 -37.120 1.00 81.94 151 GLU A O 1
ATOM 1168 N N . GLU A 1 152 ? 7.652 -0.122 -34.932 1.00 80.00 152 GLU A N 1
ATOM 1169 C CA . GLU A 1 152 ? 7.253 1.295 -34.827 1.00 80.00 152 GLU A CA 1
ATOM 1170 C C . GLU A 1 152 ? 8.264 2.268 -35.455 1.00 80.00 152 GLU A C 1
ATOM 1172 O O . GLU A 1 152 ? 7.906 3.375 -35.856 1.00 80.00 152 GLU A O 1
ATOM 1177 N N . PHE A 1 153 ? 9.543 1.887 -35.522 1.00 80.12 153 PHE A N 1
ATOM 1178 C CA . PHE A 1 153 ? 10.621 2.742 -36.026 1.00 80.12 153 PHE A CA 1
ATOM 1179 C C . PHE A 1 153 ? 11.217 2.246 -37.353 1.00 80.12 153 PHE A C 1
ATOM 1181 O O . PHE A 1 153 ? 12.304 2.688 -37.725 1.00 80.12 153 PHE A O 1
ATOM 1188 N N . GLU A 1 154 ? 10.520 1.371 -38.083 1.00 78.38 154 GLU A N 1
ATOM 1189 C CA . GLU A 1 154 ? 10.989 0.824 -39.366 1.00 78.38 154 GLU A CA 1
ATOM 1190 C C . GLU A 1 154 ? 11.228 1.931 -40.412 1.00 78.38 154 GLU A C 1
ATOM 1192 O O . GLU A 1 154 ? 12.221 1.906 -41.139 1.00 78.38 154 GLU A O 1
ATOM 1197 N N . ASP A 1 155 ? 10.386 2.969 -40.403 1.00 78.19 155 ASP A N 1
ATOM 1198 C CA . ASP A 1 155 ? 10.469 4.122 -41.310 1.00 78.19 155 ASP A CA 1
ATOM 1199 C C . ASP A 1 155 ? 11.408 5.242 -40.813 1.00 78.19 155 ASP A C 1
ATOM 1201 O O . ASP A 1 155 ? 11.514 6.310 -41.430 1.00 78.19 155 ASP A O 1
ATOM 1205 N N . ALA A 1 156 ? 12.081 5.054 -39.673 1.00 74.88 156 ALA A N 1
ATOM 1206 C CA . ALA A 1 156 ? 12.914 6.097 -39.088 1.00 74.88 156 ALA A CA 1
ATOM 1207 C C . ALA A 1 156 ? 14.232 6.275 -39.874 1.00 74.88 156 ALA A C 1
ATOM 1209 O O . ALA A 1 156 ? 14.913 5.299 -40.199 1.00 74.88 156 ALA A O 1
ATOM 1210 N N . PRO A 1 157 ? 14.664 7.520 -40.154 1.00 78.81 157 PRO A N 1
ATOM 1211 C CA . PRO A 1 157 ? 15.911 7.764 -40.868 1.00 78.81 157 PRO A CA 1
ATOM 1212 C C . PRO A 1 157 ? 17.130 7.261 -40.079 1.00 78.81 157 PRO A C 1
ATOM 1214 O O . PRO A 1 157 ? 17.219 7.397 -38.855 1.00 78.81 157 PRO A O 1
ATOM 1217 N N . ALA A 1 158 ? 18.100 6.701 -40.806 1.00 77.25 158 ALA A N 1
ATOM 1218 C CA . ALA A 1 158 ? 19.313 6.134 -40.228 1.00 77.25 158 ALA A CA 1
ATOM 1219 C C . ALA A 1 158 ? 20.099 7.170 -39.399 1.00 77.25 158 ALA A C 1
ATOM 1221 O O . ALA A 1 158 ? 20.309 8.304 -39.829 1.00 77.25 158 ALA A O 1
ATOM 1222 N N . GLY A 1 159 ? 20.571 6.758 -38.216 1.00 77.62 159 GLY A N 1
ATOM 1223 C CA . GLY A 1 159 ? 21.394 7.587 -37.323 1.00 77.62 159 GLY A CA 1
ATOM 1224 C C . GLY A 1 159 ? 20.650 8.250 -36.157 1.00 77.62 159 GLY A C 1
ATOM 1225 O O . GLY A 1 159 ? 21.269 8.978 -35.380 1.00 77.62 159 GLY A O 1
ATOM 1226 N N . LEU A 1 160 ? 19.350 7.994 -35.987 1.00 72.56 160 LEU A N 1
ATOM 1227 C CA . LEU A 1 160 ? 18.600 8.449 -34.816 1.00 72.56 160 LEU A CA 1
ATOM 1228 C C . LEU A 1 160 ? 18.927 7.622 -33.565 1.00 72.56 160 LEU A C 1
ATOM 1230 O O . LEU A 1 160 ? 19.007 6.396 -33.599 1.00 72.56 160 LEU A O 1
ATOM 1234 N N . ARG A 1 161 ? 19.067 8.308 -32.426 1.00 69.94 161 ARG A N 1
ATOM 1235 C CA . ARG A 1 161 ? 19.173 7.685 -31.102 1.00 69.94 161 ARG A CA 1
ATOM 1236 C C . ARG A 1 161 ? 17.834 7.811 -30.387 1.00 69.94 161 ARG A C 1
ATOM 1238 O O . ARG A 1 161 ? 17.416 8.919 -30.062 1.00 69.94 161 ARG A O 1
ATOM 1245 N N . VAL A 1 162 ? 17.191 6.682 -30.110 1.00 67.69 162 VAL A N 1
ATOM 1246 C CA . VAL A 1 162 ? 15.898 6.637 -29.414 1.00 67.69 162 VAL A CA 1
ATOM 1247 C C . VAL A 1 162 ? 16.122 6.383 -27.921 1.00 67.69 162 VAL A C 1
ATOM 1249 O O . VAL A 1 162 ? 16.880 5.492 -27.540 1.00 67.69 162 VAL A O 1
ATOM 1252 N N . ILE A 1 163 ? 15.474 7.179 -27.065 1.00 71.50 163 ILE A N 1
ATOM 1253 C CA . ILE A 1 163 ? 15.427 6.965 -25.612 1.00 71.50 163 ILE A CA 1
ATOM 1254 C C . ILE A 1 163 ? 13.988 6.613 -25.244 1.00 71.50 163 ILE A C 1
ATOM 1256 O O . ILE A 1 163 ? 13.098 7.459 -25.320 1.00 71.50 163 ILE A O 1
ATOM 1260 N N . ILE A 1 164 ? 13.765 5.371 -24.821 1.00 68.69 164 ILE A N 1
ATOM 1261 C CA . ILE A 1 164 ? 12.443 4.894 -24.412 1.00 68.69 164 ILE A CA 1
ATOM 1262 C C . ILE A 1 164 ? 12.254 5.205 -22.926 1.00 68.69 164 ILE A C 1
ATOM 1264 O O . ILE A 1 164 ? 12.911 4.614 -22.071 1.00 68.69 164 ILE A O 1
ATOM 1268 N N . GLN A 1 165 ? 11.369 6.154 -22.610 1.00 63.72 165 GLN A N 1
ATOM 1269 C CA . GLN A 1 165 ? 11.114 6.563 -21.222 1.00 63.72 165 GLN A CA 1
ATOM 1270 C C . GLN A 1 165 ? 10.219 5.576 -20.457 1.00 63.72 165 GLN A C 1
ATOM 1272 O O . GLN A 1 165 ? 10.398 5.397 -19.253 1.00 63.72 165 GLN A O 1
ATOM 1277 N N . SER A 1 166 ? 9.251 4.942 -21.130 1.00 57.47 166 SER A N 1
ATOM 1278 C CA . SER A 1 166 ? 8.346 3.968 -20.510 1.00 57.47 166 SER A CA 1
ATOM 1279 C C . SER A 1 166 ? 7.784 2.983 -21.529 1.00 57.47 166 SER A C 1
ATOM 1281 O O . SER A 1 166 ? 7.364 3.401 -22.605 1.00 57.47 166 SER A O 1
ATOM 1283 N N . ILE A 1 167 ? 7.689 1.708 -21.149 1.00 64.19 167 ILE A N 1
ATOM 1284 C CA . ILE A 1 167 ? 6.995 0.663 -21.909 1.00 64.19 167 ILE A CA 1
ATOM 1285 C C . ILE A 1 167 ? 5.807 0.203 -21.069 1.00 64.19 167 ILE A C 1
ATOM 1287 O O . ILE A 1 167 ? 5.976 -0.191 -19.914 1.00 64.19 167 ILE A O 1
ATOM 1291 N N . ARG A 1 168 ? 4.598 0.271 -21.633 1.00 58.12 168 ARG A N 1
ATOM 1292 C CA . ARG A 1 168 ? 3.386 -0.254 -20.997 1.00 58.12 168 ARG A CA 1
ATOM 1293 C C . ARG A 1 168 ? 3.116 -1.637 -21.562 1.00 58.12 168 ARG A C 1
ATOM 1295 O O . ARG A 1 168 ? 2.621 -1.762 -22.675 1.00 58.12 168 ARG A O 1
ATOM 1302 N N . VAL A 1 169 ? 3.458 -2.668 -20.798 1.00 59.94 169 VAL A N 1
ATOM 1303 C CA . VAL A 1 169 ? 3.087 -4.038 -21.153 1.00 59.94 169 VAL A CA 1
ATOM 1304 C C . VAL A 1 169 ? 1.633 -4.232 -20.727 1.00 59.94 169 VAL A C 1
ATOM 1306 O O . VAL A 1 169 ? 1.346 -4.062 -19.537 1.00 59.94 169 VAL A O 1
ATOM 1309 N N . PRO A 1 170 ? 0.702 -4.552 -21.643 1.00 53.06 170 PRO A N 1
ATOM 1310 C CA . PRO A 1 170 ? -0.635 -4.945 -21.243 1.00 53.06 170 PRO A CA 1
ATOM 1311 C C . PRO A 1 170 ? -0.504 -6.239 -20.442 1.00 53.06 170 PRO A C 1
ATOM 1313 O O . PRO A 1 170 ? -0.263 -7.314 -20.990 1.00 53.06 170 PRO A O 1
ATOM 1316 N N . THR A 1 171 ? -0.630 -6.144 -19.121 1.00 52.47 171 THR A N 1
ATOM 1317 C CA . THR A 1 171 ? -0.919 -7.326 -18.327 1.00 52.47 171 THR A CA 1
ATOM 1318 C C . THR A 1 171 ? -2.311 -7.747 -18.755 1.00 52.47 171 THR A C 1
ATOM 1320 O O . THR A 1 171 ? -3.274 -6.994 -18.594 1.00 52.47 171 THR A O 1
ATOM 1323 N N . LEU A 1 172 ? -2.419 -8.920 -19.385 1.00 48.12 172 LEU A N 1
ATOM 1324 C CA . LEU A 1 172 ? -3.715 -9.557 -19.563 1.00 48.12 172 LEU A CA 1
ATOM 1325 C C . LEU A 1 172 ? -4.393 -9.481 -18.200 1.00 48.12 172 LEU A C 1
ATOM 1327 O O . LEU A 1 172 ? -3.873 -10.024 -17.221 1.00 48.12 172 LEU A O 1
ATOM 1331 N N . GLN A 1 173 ? -5.512 -8.758 -18.118 1.00 41.28 173 GLN A N 1
ATOM 1332 C CA . GLN A 1 173 ? -6.421 -8.928 -17.006 1.00 41.28 173 GLN A CA 1
ATOM 1333 C C . GLN A 1 173 ? -6.781 -10.409 -17.051 1.00 41.28 173 GLN A C 1
ATOM 1335 O O . GLN A 1 173 ? -7.623 -10.830 -17.841 1.00 41.28 173 GLN A O 1
ATOM 1340 N N . MET A 1 174 ? -6.101 -11.224 -16.244 1.00 40.59 174 MET A N 1
ATOM 1341 C CA . MET A 1 174 ? -6.652 -12.493 -15.823 1.00 40.59 174 MET A CA 1
ATOM 1342 C C . MET A 1 174 ? -7.904 -12.108 -15.048 1.00 40.59 174 MET A C 1
ATOM 1344 O O . MET A 1 174 ? -7.873 -11.905 -13.834 1.00 40.59 174 MET A O 1
ATOM 1348 N N . LEU A 1 175 ? -9.009 -11.952 -15.777 1.00 37.84 175 LEU A N 1
ATOM 1349 C CA . LEU A 1 175 ? -10.331 -12.153 -15.236 1.00 37.84 175 LEU A CA 1
ATOM 1350 C C . LEU A 1 175 ? -10.244 -13.520 -14.571 1.00 37.84 175 LEU A C 1
ATOM 1352 O O . LEU A 1 175 ? -10.209 -14.552 -15.240 1.00 37.84 175 LEU A O 1
ATOM 1356 N N . ARG A 1 176 ? -10.103 -13.516 -13.242 1.00 39.16 176 ARG A N 1
ATOM 1357 C CA . ARG A 1 176 ? -10.271 -14.696 -12.401 1.00 39.16 176 ARG A CA 1
ATOM 1358 C C . ARG A 1 176 ? -11.733 -15.106 -12.521 1.00 39.16 176 ARG A C 1
ATOM 1360 O O . ARG A 1 176 ? -12.559 -14.837 -11.657 1.00 39.16 176 ARG A O 1
ATOM 1367 N N . HIS A 1 177 ? -12.077 -15.705 -13.644 1.00 40.16 177 HIS A N 1
ATOM 1368 C CA . HIS A 1 177 ? -13.275 -16.492 -13.806 1.00 40.16 177 HIS A CA 1
ATOM 1369 C C . HIS A 1 177 ? -12.774 -17.922 -13.926 1.00 40.16 177 HIS A C 1
ATOM 1371 O O . HIS A 1 177 ? -12.401 -18.386 -14.998 1.00 40.16 177 HIS A O 1
ATOM 1377 N N . ASN A 1 178 ? -12.713 -18.590 -12.773 1.00 37.06 178 ASN A N 1
ATOM 1378 C CA . ASN A 1 178 ? -12.319 -19.989 -12.587 1.00 37.06 178 ASN A CA 1
ATOM 1379 C C . ASN A 1 178 ? -13.289 -20.991 -13.260 1.00 37.06 178 ASN A C 1
ATOM 1381 O O . ASN A 1 178 ? -13.536 -22.052 -12.705 1.00 37.06 178 ASN A O 1
ATOM 1385 N N . ASN A 1 179 ? -13.868 -20.684 -14.426 1.00 36.72 179 ASN A N 1
ATOM 1386 C CA . ASN A 1 179 ? -14.977 -21.462 -14.994 1.00 36.72 179 ASN A CA 1
ATOM 1387 C C . ASN A 1 179 ? -14.783 -21.951 -16.434 1.00 36.72 179 ASN A C 1
ATOM 1389 O O . ASN A 1 179 ? -15.757 -22.357 -17.060 1.00 36.72 179 ASN A O 1
ATOM 1393 N N . TYR A 1 180 ? -13.558 -22.009 -16.955 1.00 39.44 180 TYR A N 1
ATOM 1394 C CA . TYR A 1 180 ? -13.322 -22.716 -18.216 1.00 39.44 180 TYR A CA 1
ATOM 1395 C C . TYR A 1 180 ? -12.324 -23.852 -18.017 1.00 39.44 180 TYR A C 1
ATOM 1397 O O . TYR A 1 180 ? -11.112 -23.651 -18.000 1.00 39.44 180 TYR A O 1
ATOM 1405 N N . SER A 1 181 ? -12.857 -25.070 -17.864 1.00 37.59 181 SER A N 1
ATOM 1406 C CA . SER A 1 181 ? -12.086 -26.286 -18.105 1.00 37.59 181 SER A CA 1
ATOM 1407 C C . SER A 1 181 ? -11.823 -26.380 -19.607 1.00 37.59 181 SER A C 1
ATOM 1409 O O . SER A 1 181 ? -12.767 -26.526 -20.387 1.00 37.59 181 SER A O 1
ATOM 1411 N N . TYR A 1 182 ? -10.562 -26.330 -20.023 1.00 32.94 182 TYR A N 1
ATOM 1412 C CA . TYR A 1 182 ? -10.199 -26.794 -21.356 1.00 32.94 182 TYR A CA 1
ATOM 1413 C C . TYR A 1 182 ? -10.362 -28.317 -21.382 1.00 32.94 182 TYR A C 1
ATOM 1415 O O . TYR A 1 182 ? -9.648 -29.035 -20.682 1.00 32.94 182 TYR A O 1
ATOM 1423 N N . LYS A 1 183 ? -11.328 -28.813 -22.163 1.00 34.62 183 LYS A N 1
ATOM 1424 C CA . LYS A 1 183 ? -11.236 -30.177 -22.688 1.00 34.62 183 LYS A CA 1
ATOM 1425 C C . LYS A 1 183 ? -10.157 -30.160 -23.771 1.00 34.62 183 LYS A C 1
ATOM 1427 O O . LYS A 1 183 ? -10.179 -29.265 -24.614 1.00 34.62 183 LYS A O 1
ATOM 1432 N N . MET A 1 184 ? -9.215 -31.097 -23.648 1.00 38.06 184 MET A N 1
ATOM 1433 C CA . MET A 1 184 ? -8.169 -31.392 -24.634 1.00 38.06 184 MET A CA 1
ATOM 1434 C C . MET A 1 184 ? -8.760 -31.685 -26.010 1.00 38.06 184 MET A C 1
ATOM 1436 O O . MET A 1 184 ? -9.851 -32.303 -26.048 1.00 38.06 184 MET A O 1
#

Radius of gyration: 33.14 Å; Cα contacts (8 Å, |Δi|>4): 178; chains: 1; bounding box: 78×106×68 Å

Solvent-accessible surface area (backbone atoms only — not comparable to full-atom values): 12230 Å² total; per-residue (Å²): 134,80,84,89,91,81,88,81,82,85,83,81,87,82,84,88,89,83,79,71,87,64,64,70,61,55,71,76,55,84,69,92,80,78,92,75,79,89,72,82,77,72,87,73,81,68,74,71,77,73,78,62,71,68,30,38,39,30,42,32,64,67,35,74,38,87,5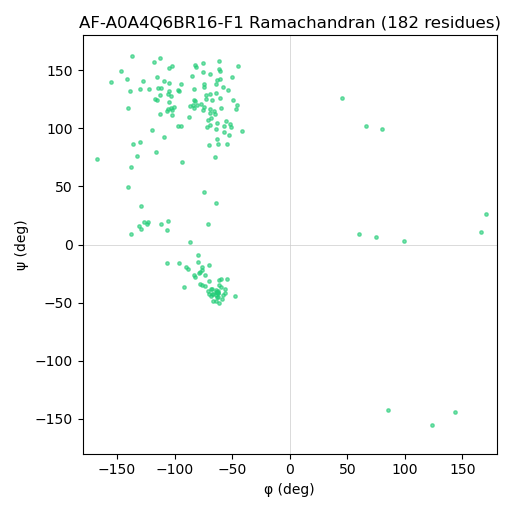0,67,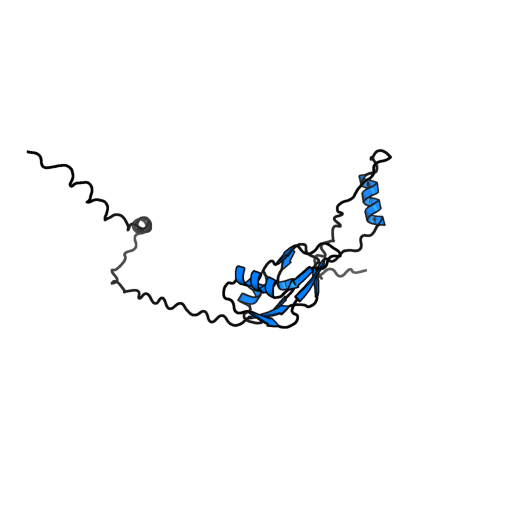64,38,37,34,52,71,47,36,46,70,48,65,62,64,71,59,37,55,56,54,33,63,38,76,77,46,68,47,48,58,64,89,37,76,40,77,51,40,54,70,60,53,50,54,54,42,46,72,79,46,68,89,63,46,73,44,79,41,82,52,69,41,24,38,36,32,22,65,64,76,86,74,60,63,68,63,52,52,50,54,53,48,69,77,47,66,87,56,70,88,88,73,84,86,82,85,90,79,83,86,76,82,71,75,78,74,72,88,64,96,78,75,82,80,78,130

Secondary structure (DSSP, 8-state):
----SSSSSSSSSSS-S---TTHHHHHHS--PPPP-----------------PPEEEEE-SEEEE-SSEEEHHHHEEEES-HHHHHHHHT-EEEEPPPTT-EEEEEHHHHHHHHHHHSTT--EEEES-SEEEEEE-PPPP-HHHHHHHHHHHTTTSPTT-------------------------

Mean predicted aligned error: 19.28 Å

pLDDT: mean 71.12, std 21.14, range [32.94, 96.5]